Protein 5KKO (pdb70)

Radius of gyration: 25.75 Å; Cα contacts (8 Å, |Δi|>4): 276; chains: 6; bounding box: 47×93×68 Å

Foldseek 3Di:
DDDFDDDPVVVVVVCLCDDPVADNVRSVQVVVQVVCCRVPNDPSDHPVDPD/DPDDDFDDDPVRVVCCVLCPPPVDDNVRSVVLVVVSVVCRVVVVDQPHPVND/DDDDDFDDDPVLVVVCCLCDDPPADNVRSVVVVVVSVVCRVPDPDDDDPPPVD/DDFDDDPVLVVVCVLCVPVVDPNVVSVVVNVVSVVVRPQPVDPVCRVVPD/DADDFDADPVLVVVCVLCPPVVQPNVRSVVVVVVSVVVSPDDDPPDDDDPDD/DVDDDFDDDPVLVVVCVLCPPVVDDNVVSVVVVVVSVVVRVPD

Sequence (301 aa):
AKYFQIDELTLNALRITTIESLTPEQRRLELIKKAHLLLNIKTPSSDDNEPWDEFSNAKYFQIIDELTLNALRITTIESLTPEQRLELIKAHLLNIKTPSDDNEPWDESNAKYFQIDELTLNALRITTIIESLTPEQRLELIIKAHLLNIKTPSDDNEPWDEFKYFQIDELTLNALRITTIESLTPEQRLEELIKAHLLNIKTTPSDDNEPWDEFNAKYFQIDELTLNALRITTIESLTPEQRLELIKAHLLNNIKTTPSDDNEPWDEFSNAKYFQIDELTLNALRITTIESLTPEQRLELIKAHLLNIKTP

Solvent-accessible surface area: 21622 Å² total

Nearest PDB structures (foldseek):
  5kko-assembly1_B-3  TM=8.193E-01  e=2.450E-06  Vibrio cholerae
  5kko-assembly1_E-2  TM=7.601E-01  e=1.985E-06  Vibrio cholerae
  5kko-assembly1_A  TM=7.778E-01  e=3.023E-06  Vibrio cholerae
  5kko-assembly1_F-4  TM=9.222E-01  e=5.346E-05  Vibrio cholerae
  5kko-assembly1_B-3  TM=1.020E+00  e=9.713E-08  Vibrio cholerae

Structure (mmCIF, N/CA/C/O backbone):
data_5KKO
#
_entry.id   5KKO
#
_cell.length_a   56.870
_cell.length_b   68.240
_cell.length_c   69.460
_cell.angle_alpha   90.000
_cell.angle_beta   90.000
_cell.angle_gamma   90.000
#
_symmetry.space_group_name_H-M   'P 21 21 21'
#
loop_
_entity.id
_entity.type
_entity.pdbx_description
1 polymer 'Uncharacterised protein'
2 water water
#
loop_
_atom_site.group_PDB
_atom_site.id
_atom_site.type_symbol
_atom_site.label_atom_id
_atom_site.label_alt_id
_atom_site.label_comp_id
_atom_site.label_asym_id
_atom_site.label_entity_id
_atom_site.label_seq_id
_atom_site.pdbx_PDB_ins_code
_atom_site.Cartn_x
_atom_site.Cartn_y
_atom_site.Cartn_z
_atom_site.occupancy
_atom_site.B_iso_or_equiv
_atom_site.auth_seq_id
_atom_site.auth_comp_id
_atom_site.auth_asym_id
_atom_site.auth_atom_id
_atom_site.pdbx_PDB_model_num
ATOM 1 N N . ALA A 1 3 ? 53.337 -2.288 35.164 1.00 42.16 0 ALA A N 1
ATOM 2 C CA . ALA A 1 3 ? 53.964 -2.299 36.483 1.00 39.49 0 ALA A CA 1
ATOM 3 C C . ALA A 1 3 ? 54.050 -0.889 37.110 1.00 34.19 0 ALA A C 1
ATOM 4 O O . ALA A 1 3 ? 55.023 -0.142 36.876 1.00 44.93 0 ALA A O 1
ATOM 22 N N . LYS A 1 5 ? 53.161 1.804 40.555 1.00 24.88 2 LYS A N 1
ATOM 23 C CA . LYS A 1 5 ? 52.888 1.919 41.970 1.00 24.21 2 LYS A CA 1
ATOM 24 C C . LYS A 1 5 ? 51.661 2.800 42.144 1.00 23.52 2 LYS A C 1
ATOM 25 O O . LYS A 1 5 ? 51.516 3.818 41.434 1.00 23.77 2 LYS A O 1
ATOM 31 N N . TYR A 1 6 ? 50.738 2.363 42.993 1.00 23.21 3 TYR A N 1
ATOM 32 C CA . TYR A 1 6 ? 49.577 3.171 43.367 1.00 22.71 3 TYR A CA 1
ATOM 33 C C . TYR A 1 6 ? 49.575 3.445 44.854 1.00 22.27 3 TYR A C 1
ATOM 34 O O . TYR A 1 6 ? 49.989 2.615 45.665 1.00 22.85 3 TYR A O 1
ATOM 43 N N . PHE A 1 7 ? 49.030 4.601 45.197 1.00 21.75 4 PHE A N 1
ATOM 44 C CA . PHE A 1 7 ? 48.950 5.106 46.553 1.00 21.55 4 PHE A CA 1
ATOM 45 C C . PHE A 1 7 ? 47.484 5.306 46.935 1.00 21.30 4 PHE A C 1
ATOM 46 O O . PHE A 1 7 ? 46.702 5.945 46.210 1.00 22.78 4 PHE A O 1
ATOM 54 N N . GLN A 1 8 ? 47.139 4.885 48.127 1.00 21.66 5 GLN A N 1
ATOM 55 C CA . GLN A 1 8 ? 45.772 4.997 48.617 1.00 23.53 5 GLN A CA 1
ATOM 56 C C . GLN A 1 8 ? 45.553 6.335 49.297 1.00 22.60 5 GLN A C 1
ATOM 57 O O . GLN A 1 8 ? 46.419 6.827 50.029 1.00 27.01 5 GLN A O 1
ATOM 63 N N . ILE A 1 9 ? 44.400 6.936 49.057 1.00 21.13 6 ILE A N 1
ATOM 64 C CA . ILE A 1 9 ? 43.999 8.144 49.776 1.00 20.86 6 ILE A CA 1
ATOM 65 C C . ILE A 1 9 ? 42.538 7.959 50.180 1.00 21.46 6 ILE A C 1
ATOM 66 O O . ILE A 1 9 ? 41.719 7.464 49.391 1.00 22.24 6 ILE A O 1
ATOM 71 N N . ASP A 1 10 ? 42.216 8.308 51.427 1.00 21.61 7 ASP A N 1
ATOM 72 C CA . ASP A 1 10 ? 40.837 8.233 51.854 1.00 22.49 7 ASP A CA 1
ATOM 73 C C . ASP A 1 10 ? 40.015 9.344 51.230 1.00 22.46 7 ASP A C 1
ATOM 74 O O . ASP A 1 10 ? 40.527 10.409 50.882 1.00 21.87 7 ASP A O 1
ATOM 79 N N . GLU A 1 11 ? 38.706 9.093 51.128 1.00 18.44 8 GLU A N 1
ATOM 80 C CA . GLU A 1 11 ? 37.817 10.051 50.470 1.00 14.54 8 GLU A CA 1
ATOM 81 C C . GLU A 1 11 ? 37.797 11.401 51.171 1.00 19.97 8 GLU A C 1
ATOM 82 O O . GLU A 1 11 ? 37.752 12.446 50.514 1.00 18.52 8 GLU A O 1
ATOM 88 N N . LEU A 1 12 ? 37.795 11.418 52.507 1.00 15.09 9 LEU A N 1
ATOM 89 C CA . LEU A 1 12 ? 37.733 12.699 53.206 1.00 14.72 9 LEU A CA 1
ATOM 90 C C . LEU A 1 12 ? 38.961 13.557 52.906 1.00 15.37 9 LEU A C 1
ATOM 91 O O . LEU A 1 12 ? 38.843 14.756 52.636 1.00 13.70 9 LEU A O 1
ATOM 96 N N . THR A 1 13 ? 40.154 12.960 52.926 1.00 13.30 10 THR A N 1
ATOM 97 C CA . THR A 1 13 ? 41.354 13.733 52.650 1.00 11.40 10 THR A CA 1
ATOM 98 C C . THR A 1 13 ? 41.381 14.249 51.212 1.00 11.51 10 THR A C 1
ATOM 99 O O . THR A 1 13 ? 41.804 15.388 50.952 1.00 12.41 10 THR A O 1
ATOM 103 N N . LEU A 1 14 ? 40.932 13.431 50.273 1.00 12.28 11 LEU A N 1
ATOM 104 C CA . LEU A 1 14 ? 40.883 13.864 48.886 1.00 11.86 11 LEU A CA 1
ATOM 105 C C . LEU A 1 14 ? 39.920 15.037 48.741 1.00 13.90 11 LEU A C 1
ATOM 106 O O . LEU A 1 14 ? 40.278 16.047 48.103 1.00 11.77 11 LEU A O 1
ATOM 111 N N . ASN A 1 15 ? 38.701 14.918 49.300 1.00 11.95 12 ASN A N 1
ATOM 112 C CA . ASN A 1 15 ? 37.764 16.034 49.297 1.00 13.79 12 ASN A CA 1
ATOM 113 C C . ASN A 1 15 ? 38.350 17.286 49.950 1.00 15.19 12 ASN A C 1
ATOM 114 O O . ASN A 1 15 ? 38.116 18.418 49.467 1.00 13.81 12 ASN A O 1
ATOM 119 N N . ALA A 1 16 ? 39.043 17.132 51.090 1.00 10.35 13 ALA A N 1
ATOM 120 C CA . ALA A 1 16 ? 39.629 18.303 51.749 1.00 8.98 13 ALA A CA 1
ATOM 121 C C . ALA A 1 16 ? 40.693 18.953 50.878 1.00 12.45 13 ALA A C 1
ATOM 122 O O . ALA A 1 16 ? 40.734 20.187 50.757 1.00 12.09 13 ALA A O 1
ATOM 132 N N . LEU A 1 18 ? 40.786 18.960 47.612 1.00 10.22 15 LEU A N 1
ATOM 133 C CA . LEU A 1 18 ? 40.051 19.722 46.574 1.00 11.63 15 LEU A CA 1
ATOM 134 C C . LEU A 1 18 ? 39.619 21.106 47.080 1.00 12.14 15 LEU A C 1
ATOM 135 O O . LEU A 1 18 ? 39.769 22.130 46.384 1.00 13.29 15 LEU A O 1
ATOM 140 N N . ARG A 1 19 ? 39.065 21.157 48.301 1.00 10.79 16 ARG A N 1
ATOM 141 C CA . ARG A 1 19 ? 38.595 22.425 48.842 1.00 10.80 16 ARG A CA 1
ATOM 142 C C . ARG A 1 19 ? 39.748 23.322 49.229 1.00 12.99 16 ARG A C 1
ATOM 143 O O . ARG A 1 19 ? 39.644 24.560 49.084 1.00 14.19 16 ARG A O 1
ATOM 151 N N . ILE A 1 20 ? 40.849 22.730 49.728 1.00 9.97 17 ILE A N 1
ATOM 152 C CA . ILE A 1 20 ? 42.005 23.543 50.137 1.00 10.89 17 ILE A CA 1
ATOM 153 C C . ILE A 1 20 ? 42.532 24.326 48.960 1.00 14.03 17 ILE A C 1
ATOM 154 O O . ILE A 1 20 ? 43.061 25.418 49.140 1.00 13.58 17 ILE A O 1
ATOM 159 N N . THR A 1 21 ? 42.420 23.790 47.747 1.00 10.39 18 THR A N 1
ATOM 160 C CA . THR A 1 21 ? 42.992 24.496 46.605 1.00 10.47 18 THR A CA 1
ATOM 161 C C . THR A 1 21 ? 42.371 25.869 46.393 1.00 14.88 18 THR A C 1
ATOM 162 O O . THR A 1 21 ? 42.984 26.715 45.711 1.00 16.82 18 THR A O 1
ATOM 166 N N . THR A 1 22 ? 41.157 26.105 46.884 1.00 13.63 19 THR A N 1
ATOM 167 C CA . THR A 1 22 ? 40.548 27.401 46.676 1.00 13.47 19 THR A CA 1
ATOM 168 C C . THR A 1 22 ? 40.113 28.152 47.924 1.00 18.97 19 THR A C 1
ATOM 169 O O . THR A 1 22 ? 39.489 29.220 47.751 1.00 19.17 19 THR A O 1
ATOM 173 N N . ILE A 1 23 ? 40.377 27.656 49.160 1.00 13.25 20 ILE A N 1
ATOM 174 C CA . ILE A 1 23 ? 39.811 28.335 50.311 1.00 13.30 20 ILE A CA 1
ATOM 175 C C . ILE A 1 23 ? 40.371 29.746 50.437 1.00 16.12 20 ILE A C 1
ATOM 176 O O . ILE A 1 23 ? 41.586 29.987 50.395 1.00 15.44 20 ILE A O 1
ATOM 181 N N . GLU A 1 24 ? 39.476 30.685 50.703 1.00 14.45 21 GLU A N 1
ATOM 182 C CA . GLU A 1 24 ? 39.820 32.101 50.656 1.00 16.87 21 GLU A CA 1
ATOM 183 C C . GLU A 1 24 ? 40.517 32.595 51.916 1.00 14.63 21 GLU A C 1
ATOM 184 O O . GLU A 1 24 ? 41.078 33.699 51.913 1.00 17.71 21 GLU A O 1
ATOM 190 N N . SER A 1 25 ? 40.518 31.790 52.975 1.00 14.59 22 SER A N 1
ATOM 191 C CA . SER A 1 25 ? 41.110 32.177 54.226 1.00 16.31 22 SER A CA 1
ATOM 192 C C . SER A 1 25 ? 42.636 32.006 54.242 1.00 14.44 22 SER A C 1
ATOM 193 O O . SER A 1 25 ? 43.261 32.486 55.220 1.00 18.65 22 SER A O 1
ATOM 196 N N . LEU A 1 26 ? 43.216 31.364 53.212 1.00 13.69 23 LEU A N 1
ATOM 197 C CA . LEU A 1 26 ? 44.643 31.115 53.088 1.00 11.90 23 LEU A CA 1
ATOM 198 C C . LEU A 1 26 ? 45.106 31.842 51.835 1.00 14.28 23 LEU A C 1
ATOM 199 O O . LEU A 1 26 ? 44.368 31.909 50.841 1.00 14.32 23 LEU A O 1
ATOM 204 N N . THR A 1 27 ? 46.318 32.417 51.899 1.00 11.34 24 THR A N 1
ATOM 205 C CA . THR A 1 27 ? 46.890 32.969 50.674 1.00 11.98 24 THR A CA 1
ATOM 206 C C . THR A 1 27 ? 47.118 31.837 49.645 1.00 13.89 24 THR A C 1
ATOM 207 O O . THR A 1 27 ? 47.229 30.659 49.993 1.00 12.43 24 THR A O 1
ATOM 211 N N . PRO A 1 28 ? 47.249 32.179 48.358 1.00 12.55 25 PRO A N 1
ATOM 212 C CA . PRO A 1 28 ? 47.583 31.129 47.389 1.00 11.42 25 PRO A CA 1
ATOM 213 C C . PRO A 1 28 ? 48.859 30.365 47.746 1.00 10.24 25 PRO A C 1
ATOM 214 O O . PRO A 1 28 ? 48.845 29.123 47.594 1.00 11.79 25 PRO A O 1
ATOM 218 N N . GLU A 1 29 ? 49.900 31.012 48.220 1.00 13.25 26 GLU A N 1
ATOM 219 C CA . GLU A 1 29 ? 51.084 30.299 48.605 1.00 12.17 26 GLU A CA 1
ATOM 220 C C . GLU A 1 29 ? 50.820 29.361 49.781 1.00 12.06 26 GLU A C 1
ATOM 221 O O . GLU A 1 29 ? 51.316 28.312 49.828 1.00 13.15 26 GLU A O 1
ATOM 227 N N . GLN A 1 30 ? 50.045 29.815 50.732 1.00 11.62 27 GLN A N 1
ATOM 228 C CA . GLN A 1 30 ? 49.636 28.939 51.842 1.00 10.12 27 GLN A CA 1
ATOM 229 C C . GLN A 1 30 ? 48.824 27.764 51.353 1.00 11.12 27 GLN A C 1
ATOM 230 O O . GLN A 1 30 ? 48.986 26.637 51.866 1.00 10.44 27 GLN A O 1
ATOM 236 N N A ARG A 1 31 ? 47.924 27.943 50.461 0.54 10.10 28 ARG A N 1
ATOM 237 N N B ARG A 1 31 ? 47.925 27.933 50.461 0.46 10.12 28 ARG A N 1
ATOM 238 C CA A ARG A 1 31 ? 47.184 26.804 49.920 0.54 10.02 28 ARG A CA 1
ATOM 239 C CA B ARG A 1 31 ? 47.202 26.776 49.933 0.46 9.63 28 ARG A CA 1
ATOM 240 C C A ARG A 1 31 ? 48.134 25.813 49.248 0.54 9.89 28 ARG A C 1
ATOM 241 C C B ARG A 1 31 ? 48.159 25.800 49.264 0.46 9.80 28 ARG A C 1
ATOM 242 O O A ARG A 1 31 ? 48.016 24.602 49.456 0.54 11.52 28 ARG A O 1
ATOM 243 O O B ARG A 1 31 ? 48.053 24.586 49.462 0.46 11.92 28 ARG A O 1
ATOM 258 N N . LEU A 1 32 ? 49.110 26.323 48.495 1.00 10.85 29 LEU A N 1
ATOM 259 C CA . LEU A 1 32 ? 50.074 25.448 47.813 1.00 11.37 29 LEU A CA 1
ATOM 260 C C . LEU A 1 32 ? 50.969 24.766 48.827 1.00 12.47 29 LEU A C 1
ATOM 261 O O . LEU A 1 32 ? 51.224 23.562 48.709 1.00 14.34 29 LEU A O 1
ATOM 266 N N . GLU A 1 33 ? 51.316 25.436 49.930 1.00 9.90 30 GLU A N 1
ATOM 267 C CA . GLU A 1 33 ? 52.119 24.758 50.938 1.00 11.65 30 GLU A CA 1
ATOM 268 C C . GLU A 1 33 ? 51.330 23.632 51.580 1.00 13.50 30 GLU A C 1
ATOM 269 O O . GLU A 1 33 ? 51.892 22.564 51.847 1.00 12.05 30 GLU A O 1
ATOM 275 N N . LEU A 1 34 ? 50.059 23.877 51.927 1.00 10.29 31 LEU A N 1
ATOM 276 C CA . LEU A 1 34 ? 49.265 22.823 52.546 1.00 11.18 31 LEU A CA 1
ATOM 277 C C . LEU A 1 34 ? 48.998 21.666 51.579 1.00 9.67 31 LEU A C 1
ATOM 278 O O . LEU A 1 34 ? 49.033 20.483 51.992 1.00 10.96 31 LEU A O 1
ATOM 283 N N . ILE A 1 35 ? 48.792 21.982 50.297 1.00 10.05 32 ILE A N 1
ATOM 284 C CA . ILE A 1 35 ? 48.672 20.897 49.304 1.00 9.24 32 ILE A CA 1
ATOM 285 C C . ILE A 1 35 ? 49.976 20.096 49.226 1.00 11.20 32 ILE A C 1
ATOM 286 O O . ILE A 1 35 ? 49.962 18.858 49.199 1.00 11.74 32 ILE A O 1
ATOM 291 N N A LYS A 1 36 ? 51.118 20.787 49.210 0.55 10.06 33 LYS A N 1
ATOM 292 N N B LYS A 1 36 ? 51.114 20.789 49.216 0.45 9.85 33 LYS A N 1
ATOM 293 C CA A LYS A 1 36 ? 52.400 20.087 49.160 0.55 10.75 33 LYS A CA 1
ATOM 294 C CA B LYS A 1 36 ? 52.399 20.102 49.156 0.45 10.94 33 LYS A CA 1
ATOM 295 C C A LYS A 1 36 ? 52.561 19.180 50.378 0.55 11.16 33 LYS A C 1
ATOM 296 C C B LYS A 1 36 ? 52.579 19.194 50.374 0.45 11.20 33 LYS A C 1
ATOM 297 O O A LYS A 1 36 ? 53.044 18.045 50.262 0.55 14.25 33 LYS A O 1
ATOM 298 O O B LYS A 1 36 ? 53.065 18.062 50.252 0.45 14.37 33 LYS A O 1
ATOM 309 N N . ALA A 1 37 ? 52.182 19.661 51.556 1.00 10.82 34 ALA A N 1
ATOM 310 C CA . ALA A 1 37 ? 52.311 18.811 52.746 1.00 9.61 34 ALA A CA 1
ATOM 311 C C . ALA A 1 37 ? 51.462 17.549 52.616 1.00 11.73 34 ALA A C 1
ATOM 312 O O . ALA A 1 37 ? 51.879 16.460 53.039 1.00 12.87 34 ALA A O 1
ATOM 314 N N . HIS A 1 38 ? 50.257 17.679 52.052 1.00 10.05 35 HIS A N 1
ATOM 315 C CA . HIS A 1 38 ? 49.422 16.499 51.802 1.00 12.01 35 HIS A CA 1
ATOM 316 C C . HIS A 1 38 ? 50.028 15.550 50.781 1.00 10.22 35 HIS A C 1
ATOM 317 O O . HIS A 1 38 ? 49.968 14.323 50.973 1.00 13.33 35 HIS A O 1
ATOM 324 N N . LEU A 1 39 ? 50.583 16.087 49.690 1.00 10.04 36 LEU A N 1
ATOM 325 C CA . LEU A 1 39 ? 51.209 15.250 48.656 1.00 10.23 36 LEU A CA 1
ATOM 326 C C . LEU A 1 39 ? 52.391 14.519 49.257 1.00 11.55 36 LEU A C 1
ATOM 327 O O . LEU A 1 39 ? 52.604 13.329 48.964 1.00 13.68 36 LEU A O 1
ATOM 332 N N A LEU A 1 40 ? 53.183 15.188 50.094 0.41 11.32 37 LEU A N 1
ATOM 333 N N B LEU A 1 40 ? 53.167 15.232 50.107 0.59 10.80 37 LEU A N 1
ATOM 334 C CA A LEU A 1 40 ? 54.307 14.463 50.678 0.41 13.22 37 LEU A CA 1
ATOM 335 C CA B LEU A 1 40 ? 54.328 14.640 50.778 0.59 12.36 37 LEU A CA 1
ATOM 336 C C A LEU A 1 40 ? 53.824 13.311 51.554 0.41 12.32 37 LEU A C 1
ATOM 337 C C B LEU A 1 40 ? 53.919 13.446 51.654 0.59 13.39 37 LEU A C 1
ATOM 338 O O A LEU A 1 40 ? 54.389 12.210 51.517 0.41 14.86 37 LEU A O 1
ATOM 339 O O B LEU A 1 40 ? 54.643 12.452 51.731 0.59 13.89 37 LEU A O 1
ATOM 348 N N . ASN A 1 41 ? 52.767 13.537 52.338 1.00 12.06 38 ASN A N 1
ATOM 349 C CA . ASN A 1 41 ? 52.285 12.453 53.177 1.00 12.35 38 ASN A CA 1
ATOM 350 C C . ASN A 1 41 ? 51.676 11.313 52.38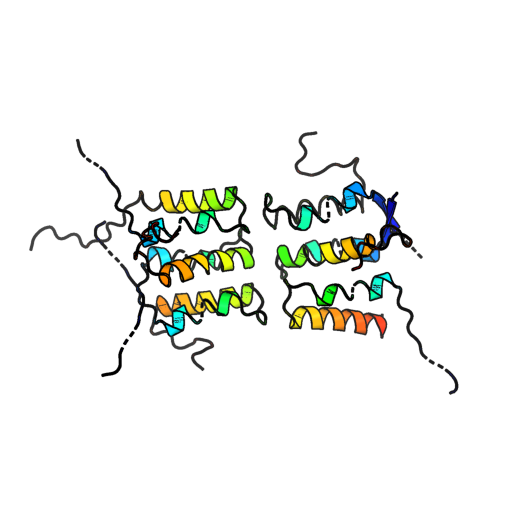4 1.00 11.62 38 ASN A C 1
ATOM 351 O O . ASN A 1 41 ? 51.609 10.204 52.908 1.00 14.89 38 ASN A O 1
ATOM 356 N N . ILE A 1 42 ? 51.234 11.543 51.131 1.00 11.69 39 ILE A N 1
ATOM 357 C CA . ILE A 1 42 ? 50.867 10.409 50.288 1.00 13.31 39 ILE A CA 1
ATOM 358 C C . ILE A 1 42 ? 52.112 9.665 49.838 1.00 12.56 39 ILE A C 1
ATOM 359 O O . ILE A 1 42 ? 52.169 8.453 49.950 1.00 15.31 39 ILE A O 1
ATOM 364 N N . LYS A 1 43 ? 53.127 10.401 49.367 1.00 16.81 40 LYS A N 1
ATOM 365 C CA . LYS A 1 43 ? 54.387 9.797 48.917 1.00 18.43 40 LYS A CA 1
ATOM 366 C C . LYS A 1 43 ? 55.116 9.085 50.067 1.00 14.19 40 LYS A C 1
ATOM 367 O O . LYS A 1 43 ? 55.627 7.965 49.918 1.00 17.17 40 LYS A O 1
ATOM 373 N N . THR A 1 44 ? 55.185 9.747 51.236 1.00 19.13 41 THR A N 1
ATOM 374 C CA . THR A 1 44 ? 56.005 9.313 52.377 1.00 18.29 41 THR A CA 1
ATOM 375 C C . THR A 1 44 ? 55.180 9.553 53.649 1.00 17.28 41 THR A C 1
ATOM 376 O O . THR A 1 44 ? 55.329 10.599 54.313 1.00 16.23 41 THR A O 1
ATOM 380 N N . PRO A 1 45 ? 54.358 8.583 54.070 1.00 18.06 42 PRO A N 1
ATOM 381 C CA . PRO A 1 45 ? 53.500 8.804 55.252 1.00 17.66 42 PRO A CA 1
ATOM 382 C C . PRO A 1 45 ? 54.327 9.097 56.498 1.00 16.96 42 PRO A C 1
ATOM 383 O O . PRO A 1 45 ? 55.409 8.556 56.675 1.00 17.59 42 PRO A O 1
ATOM 387 N N A SER A 1 46 ? 53.749 9.936 57.384 0.51 16.16 43 SER A N 1
ATOM 388 N N B SER A 1 46 ? 53.840 10.029 57.317 0.49 16.05 43 SER A N 1
ATOM 389 C CA A SER A 1 46 ? 54.421 10.431 58.586 0.51 15.87 43 SER A CA 1
ATOM 390 C CA B SER A 1 46 ? 54.481 10.330 58.595 0.49 15.98 43 SER A CA 1
ATOM 391 C C A SER A 1 46 ? 53.521 10.459 59.826 0.51 16.34 43 SER A C 1
ATOM 392 C C B SER A 1 46 ? 53.390 10.628 59.624 0.49 16.07 43 SER A C 1
ATOM 393 O O A SER A 1 46 ? 53.756 11.254 60.751 0.51 16.04 43 SER A O 1
ATOM 394 O O B SER A 1 46 ? 53.337 11.736 60.158 0.49 15.25 43 SER A O 1
ATOM 399 N N . ASP A 1 47 ? 52.491 9.647 59.888 1.00 17.57 44 ASP A N 1
ATOM 400 C CA . ASP A 1 47 ? 51.459 9.799 60.965 1.00 19.36 44 ASP A CA 1
ATOM 401 C C . ASP A 1 47 ? 50.734 11.145 60.874 1.00 18.44 44 ASP A C 1
ATOM 402 O O . ASP A 1 47 ? 50.374 11.780 61.893 1.00 17.02 44 ASP A O 1
ATOM 407 N N . ASP A 1 48 ? 50.515 11.589 59.634 1.00 16.11 45 ASP A N 1
ATOM 408 C CA . ASP A 1 48 ? 49.708 12.777 59.337 1.00 15.61 45 ASP A CA 1
ATOM 409 C C . ASP A 1 48 ? 50.348 14.042 59.892 1.00 16.80 45 ASP A C 1
ATOM 410 O O . ASP A 1 48 ? 49.660 15.006 60.265 1.00 17.14 45 ASP A O 1
ATOM 415 N N . ASN A 1 49 ? 51.663 14.079 59.952 1.00 15.04 46 ASN A N 1
ATOM 416 C CA . ASN A 1 49 ? 52.332 15.297 60.377 1.00 13.66 46 ASN A CA 1
ATOM 417 C C . ASN A 1 49 ? 52.262 16.358 59.302 1.00 15.59 46 ASN A C 1
ATOM 418 O O . ASN A 1 49 ? 52.496 16.099 58.113 1.00 15.13 46 ASN A O 1
ATOM 423 N N . GLU A 1 50 ? 51.988 17.594 59.718 1.00 14.11 47 GLU A N 1
ATOM 424 C CA . GLU A 1 50 ? 52.054 18.726 58.826 1.00 15.10 47 GLU A CA 1
ATOM 425 C C . GLU A 1 50 ? 52.923 19.805 59.444 1.00 15.98 47 GLU A C 1
ATOM 426 O O . GLU A 1 50 ? 53.015 19.912 60.676 1.00 15.83 47 GLU A O 1
ATOM 432 N N . PRO A 1 51 ? 53.534 20.663 58.613 1.00 17.58 48 PRO A N 1
ATOM 433 C CA . PRO A 1 51 ? 54.482 21.638 59.174 1.00 19.21 48 PRO A CA 1
ATOM 434 C C . PRO A 1 51 ? 53.864 22.583 60.207 1.00 19.93 48 PRO A C 1
ATOM 435 O O . PRO A 1 51 ? 54.547 22.979 61.166 1.00 20.82 48 PRO A O 1
ATOM 439 N N . TRP A 1 52 ? 52.608 22.978 60.040 1.00 20.07 49 TRP A N 1
ATOM 440 C CA . TRP A 1 52 ? 52.064 23.970 60.961 1.00 21.24 49 TRP A CA 1
ATOM 441 C C . TRP A 1 52 ? 51.631 23.368 62.296 1.00 19.69 49 TRP A C 1
ATOM 442 O O . TRP A 1 52 ? 51.301 24.130 63.234 1.00 20.78 49 TRP A O 1
ATOM 453 N N . ASP A 1 53 ? 51.704 22.051 62.456 1.00 17.80 50 ASP A N 1
ATOM 454 C CA . ASP A 1 53 ? 51.170 21.424 63.661 1.00 17.15 50 ASP A CA 1
ATOM 455 C C . ASP A 1 53 ? 52.008 21.743 64.886 1.00 18.22 50 ASP A C 1
ATOM 456 O O . ASP A 1 53 ? 53.247 21.709 64.881 1.00 18.84 50 ASP A O 1
ATOM 461 N N . GLU A 1 54 ? 51.308 21.977 65.974 1.00 18.87 51 GLU A N 1
ATOM 462 C CA . GLU A 1 54 ? 51.958 22.067 67.281 1.00 20.33 51 GLU A CA 1
ATOM 463 C C . GLU A 1 54 ? 51.725 20.791 68.104 1.00 20.22 51 GLU A C 1
ATOM 464 O O . GLU A 1 54 ? 51.492 20.878 69.334 1.00 31.11 51 GLU A O 1
ATOM 470 N N . PHE A 1 55 ? 51.841 19.616 67.494 1.00 19.02 52 PHE A N 1
ATOM 471 C CA . PHE A 1 55 ? 51.644 18.304 68.130 1.00 19.63 52 PHE A CA 1
ATOM 472 C C . PHE A 1 55 ? 52.253 17.293 67.202 1.00 19.63 52 PHE A C 1
ATOM 473 O O . PHE A 1 55 ? 52.378 16.081 67.510 1.00 25.23 52 PHE A O 1
ATOM 482 N N . SER B 1 1 ? 51.429 68.226 54.818 1.00 65.54 -2 SER B N 1
ATOM 483 C CA . SER B 1 1 ? 51.766 69.195 53.782 1.00 64.52 -2 SER B CA 1
ATOM 484 C C . SER B 1 1 ? 50.556 69.649 52.976 1.00 55.89 -2 SER B C 1
ATOM 485 O O . SER B 1 1 ? 49.647 68.854 52.684 1.00 55.26 -2 SER B O 1
ATOM 488 N N . ASN B 1 2 ? 50.571 70.928 52.592 1.00 42.91 -1 ASN B N 1
ATOM 489 C CA . ASN B 1 2 ? 49.565 71.477 51.690 1.00 37.21 -1 ASN B CA 1
ATOM 490 C C . ASN B 1 2 ? 49.848 71.159 50.216 1.00 37.95 -1 ASN B C 1
ATOM 491 O O . ASN B 1 2 ? 49.143 71.680 49.350 1.00 38.42 -1 ASN B O 1
ATOM 496 N N . ALA B 1 3 ? 50.823 70.295 49.900 1.00 26.76 0 ALA B N 1
ATOM 497 C CA . ALA B 1 3 ? 51.319 70.200 48.531 1.00 32.08 0 ALA B CA 1
ATOM 498 C C . ALA B 1 3 ? 51.398 68.755 48.089 1.00 32.91 0 ALA B C 1
ATOM 499 O O . ALA B 1 3 ? 51.775 67.880 48.887 1.00 31.18 0 ALA B O 1
ATOM 509 N N . LYS B 1 5 ? 52.281 66.280 44.240 1.00 21.51 2 LYS B N 1
ATOM 510 C CA . LYS B 1 5 ? 52.476 66.196 42.794 1.00 22.64 2 LYS B CA 1
ATOM 511 C C . LYS B 1 5 ? 51.389 65.349 42.145 1.00 23.00 2 LYS B C 1
ATOM 512 O O . LYS B 1 5 ? 50.945 64.343 42.700 1.00 21.27 2 LYS B O 1
ATOM 518 N N . TYR B 1 6 ? 50.936 65.779 40.981 1.00 19.95 3 TYR B N 1
ATOM 519 C CA . TYR B 1 6 ? 49.921 65.044 40.224 1.00 18.94 3 TYR B CA 1
ATOM 520 C C . TYR B 1 6 ? 50.378 64.765 38.821 1.00 19.05 3 TYR B C 1
ATOM 521 O O . TYR B 1 6 ? 51.078 65.567 38.202 1.00 20.26 3 TYR B O 1
ATOM 530 N N . PHE B 1 7 ? 49.904 63.637 38.288 1.00 18.01 4 PHE B N 1
ATOM 531 C CA . PHE B 1 7 ? 50.204 63.261 36.923 1.00 18.18 4 PHE B CA 1
ATOM 532 C C . PHE B 1 7 ? 48.885 63.152 36.200 1.00 21.47 4 PHE B C 1
ATOM 533 O O . PHE B 1 7 ? 47.851 62.940 36.833 1.00 23.74 4 PHE B O 1
ATOM 541 N N . GLN B 1 8 ? 48.922 63.335 34.887 1.00 21.17 5 GLN B N 1
ATOM 542 C CA . GLN B 1 8 ? 47.719 63.292 34.071 1.00 25.28 5 GLN B CA 1
ATOM 543 C C . GLN B 1 8 ? 47.671 61.951 33.354 1.00 25.26 5 GLN B C 1
ATOM 544 O O . GLN B 1 8 ? 48.701 61.424 32.945 1.00 26.49 5 GLN B O 1
ATOM 550 N N A ILE B 1 9 ? 46.478 61.362 33.272 0.69 20.66 6 ILE B N 1
ATOM 551 N N B ILE B 1 9 ? 46.468 61.418 33.181 0.31 21.36 6 ILE B N 1
ATOM 552 C CA A ILE B 1 9 ? 46.219 60.150 32.474 0.69 16.07 6 ILE B CA 1
ATOM 553 C CA B ILE B 1 9 ? 46.282 60.169 32.443 0.31 17.84 6 ILE B CA 1
ATOM 554 C C A ILE B 1 9 ? 45.068 60.493 31.533 0.69 20.24 6 ILE B C 1
ATOM 555 C C B ILE B 1 9 ? 45.061 60.349 31.550 0.31 19.49 6 ILE B C 1
ATOM 556 O O A ILE B 1 9 ? 44.009 60.943 31.992 0.69 20.76 6 ILE B O 1
ATOM 557 O O B ILE B 1 9 ? 43.948 60.560 32.054 0.31 19.95 6 ILE B O 1
ATOM 566 N N . ASP B 1 10 ? 45.269 60.303 30.234 1.00 18.70 7 ASP B N 1
ATOM 567 C CA . ASP B 1 10 ? 44.171 60.497 29.284 1.00 20.06 7 ASP B CA 1
ATOM 568 C C . ASP B 1 10 ? 43.145 59.353 29.422 1.00 17.07 7 ASP B C 1
ATOM 569 O O . ASP B 1 10 ? 43.444 58.257 29.889 1.00 16.60 7 ASP B O 1
ATOM 574 N N . GLU B 1 11 ? 41.907 59.620 28.985 1.00 18.02 8 GLU B N 1
ATOM 575 C CA . GLU B 1 11 ? 40.863 58.604 29.137 1.00 18.70 8 GLU B CA 1
ATOM 576 C C . GLU B 1 11 ? 41.200 57.328 28.369 1.00 16.16 8 GLU B C 1
ATOM 577 O O . GLU B 1 11 ? 40.905 56.220 28.837 1.00 15.11 8 GLU B O 1
ATOM 583 N N . LEU B 1 12 ? 41.792 57.452 27.165 1.00 17.09 9 LEU B N 1
ATOM 584 C CA . LEU B 1 12 ? 42.117 56.248 26.396 1.00 16.85 9 LEU B CA 1
ATOM 585 C C . LEU B 1 12 ? 43.148 55.398 27.118 1.00 14.87 9 LEU B C 1
ATOM 586 O O . LEU B 1 12 ? 43.014 54.168 27.164 1.00 14.72 9 LEU B O 1
ATOM 591 N N . THR B 1 13 ? 44.116 56.036 27.820 1.00 14.94 10 THR B N 1
ATOM 592 C CA . THR B 1 13 ? 45.110 55.244 28.541 1.00 13.92 10 THR B CA 1
ATOM 593 C C . THR B 1 13 ? 44.534 54.580 29.789 1.00 12.60 10 THR B C 1
ATOM 594 O O . THR B 1 13 ? 44.842 53.416 30.095 1.00 11.80 10 THR B O 1
ATOM 598 N N . LEU B 1 14 ? 43.673 55.307 30.537 1.00 12.69 11 LEU B N 1
ATOM 599 C CA . LEU B 1 14 ? 43.024 54.723 31.687 1.00 11.94 11 LEU B CA 1
ATOM 600 C C . LEU B 1 14 ? 42.192 53.523 31.276 1.00 11.45 11 LEU B C 1
ATOM 601 O O . LEU B 1 14 ? 42.312 52.452 31.886 1.00 10.80 11 LEU B O 1
ATOM 606 N N . ASN B 1 15 ? 41.429 53.670 30.186 1.00 12.24 12 ASN B N 1
ATOM 607 C CA . ASN B 1 15 ? 40.597 52.552 29.736 1.00 11.69 12 ASN B CA 1
ATOM 608 C C . ASN B 1 15 ? 41.441 51.408 29.225 1.00 10.97 12 ASN B C 1
ATOM 609 O O . ASN B 1 15 ? 41.101 50.238 29.475 1.00 10.41 12 ASN B O 1
ATOM 614 N N . ALA B 1 16 ? 42.535 51.712 28.538 1.00 11.28 13 ALA B N 1
ATOM 615 C CA . ALA B 1 16 ? 43.439 50.646 28.062 1.00 10.99 13 ALA B CA 1
ATOM 616 C C . ALA B 1 16 ? 44.003 49.863 29.215 1.00 10.34 13 ALA B C 1
ATOM 617 O O . ALA B 1 16 ? 44.074 48.620 29.141 1.00 10.02 13 ALA B O 1
ATOM 635 N N . LEU B 1 18 ? 42.685 49.456 32.214 1.00 10.52 15 LEU B N 1
ATOM 636 C CA . LEU B 1 18 ? 41.604 48.634 32.765 1.00 9.92 15 LEU B CA 1
ATOM 637 C C . LEU B 1 18 ? 41.393 47.382 31.919 1.00 9.73 15 LEU B C 1
ATOM 638 O O . LEU B 1 18 ? 41.192 46.284 32.461 1.00 9.90 15 LEU B O 1
ATOM 643 N N . ARG B 1 19 ? 41.420 47.543 30.578 1.00 9.49 16 ARG B N 1
ATOM 644 C CA . ARG B 1 19 ? 41.232 46.368 29.713 1.00 9.33 16 ARG B CA 1
ATOM 645 C C . ARG B 1 19 ? 42.382 45.392 29.856 1.00 9.29 16 ARG B C 1
ATOM 646 O O . ARG B 1 19 ? 42.130 44.161 29.869 1.00 9.34 16 ARG B O 1
ATOM 654 N N . ILE B 1 20 ? 43.622 45.892 29.950 1.00 9.50 17 ILE B N 1
ATOM 655 C CA . ILE B 1 20 ? 44.809 45.023 30.041 1.00 9.97 17 ILE B CA 1
ATOM 656 C C . ILE B 1 20 ? 44.654 44.066 31.222 1.00 10.25 17 ILE B C 1
ATOM 657 O O . ILE B 1 20 ? 45.079 42.918 31.145 1.00 10.77 17 ILE B O 1
ATOM 662 N N . THR B 1 21 ? 44.031 44.523 32.314 1.00 10.24 18 THR B N 1
ATOM 663 C CA . THR B 1 21 ? 44.012 43.673 33.510 1.00 11.04 18 THR B CA 1
ATOM 664 C C . THR B 1 21 ? 43.326 42.333 33.250 1.00 11.30 18 THR B C 1
ATOM 665 O O . THR B 1 21 ? 43.616 41.361 33.993 1.00 12.37 18 THR B O 1
ATOM 669 N N . THR B 1 22 ? 42.394 42.276 32.294 1.00 10.63 19 THR B N 1
ATOM 670 C CA . THR B 1 22 ? 41.685 41.015 32.018 1.00 11.41 19 THR B CA 1
ATOM 671 C C . THR B 1 22 ? 41.869 40.475 30.601 1.00 13.28 19 THR B C 1
ATOM 672 O O . THR B 1 22 ? 41.032 39.659 30.141 1.00 17.98 19 THR B O 1
ATOM 676 N N . ILE B 1 23 ? 42.928 40.863 29.885 1.00 10.75 20 ILE B N 1
ATOM 677 C CA . ILE B 1 23 ? 43.169 40.328 28.546 1.00 11.27 20 ILE B CA 1
ATOM 678 C C . ILE B 1 23 ? 43.623 38.862 28.669 1.00 12.52 20 ILE B C 1
ATOM 679 O O . ILE B 1 23 ? 44.695 38.576 29.214 1.00 14.93 20 ILE B O 1
ATOM 684 N N . GLU B 1 24 ? 42.796 37.951 28.174 1.00 15.15 21 GLU B N 1
ATOM 685 C CA . GLU B 1 24 ? 43.075 36.566 28.554 1.00 20.69 21 GLU B CA 1
ATOM 686 C C . GLU B 1 24 ? 44.196 35.944 27.732 1.00 13.29 21 GLU B C 1
ATOM 687 O O . GLU B 1 24 ? 44.687 34.840 28.098 1.00 15.34 21 GLU B O 1
ATOM 693 N N . SER B 1 25 ? 44.598 36.570 26.631 1.00 13.13 22 SER B N 1
ATOM 694 C CA . SER B 1 25 ? 45.680 36.019 25.829 1.00 11.80 22 SER B CA 1
ATOM 695 C C . SER B 1 25 ? 47.050 36.322 26.413 1.00 16.35 22 SER B C 1
ATOM 696 O O . SER B 1 25 ? 48.057 35.857 25.875 1.00 17.09 22 SER B O 1
ATOM 699 N N . LEU B 1 26 ? 47.123 37.111 27.483 1.00 11.77 23 LEU B N 1
ATOM 700 C CA . LEU B 1 26 ? 48.387 37.392 28.137 1.00 13.13 23 LEU B CA 1
ATOM 701 C C . LEU B 1 26 ? 48.421 36.708 29.501 1.00 10.93 23 LEU B C 1
ATOM 702 O O . LEU B 1 26 ? 47.399 36.640 30.192 1.00 11.10 23 LEU B O 1
ATOM 707 N N . THR B 1 27 ? 49.604 36.247 29.878 1.00 9.88 24 THR B N 1
ATOM 708 C CA . THR B 1 27 ? 49.718 35.736 31.269 1.00 10.29 24 THR B CA 1
ATOM 709 C C . THR B 1 27 ? 49.529 36.903 32.233 1.00 10.61 24 THR B 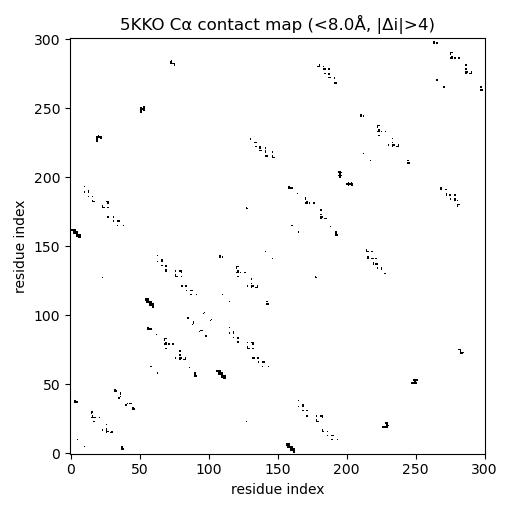C 1
ATOM 710 O O . THR B 1 27 ? 49.703 38.088 31.859 1.00 8.50 24 THR B O 1
ATOM 714 N N . PRO B 1 28 ? 49.209 36.633 33.504 1.00 10.33 25 PRO B N 1
ATOM 715 C CA . PRO B 1 28 ? 49.109 37.769 34.443 1.00 10.43 25 PRO B CA 1
ATOM 716 C C . PRO B 1 28 ? 50.398 38.523 34.604 1.00 9.63 25 PRO B C 1
ATOM 717 O O . PRO B 1 28 ? 50.355 39.743 34.707 1.00 9.86 25 PRO B O 1
ATOM 721 N N . GLU B 1 29 ? 51.533 37.868 34.549 1.00 10.85 26 GLU B N 1
ATOM 722 C CA . GLU B 1 29 ? 52.753 38.653 34.641 1.00 14.37 26 GLU B CA 1
ATOM 723 C C . GLU B 1 29 ? 52.983 39.475 33.384 1.00 12.89 26 GLU B C 1
ATOM 724 O O . GLU B 1 29 ? 53.461 40.612 33.518 1.00 12.32 26 GLU B O 1
ATOM 730 N N . GLN B 1 30 ? 52.551 39.004 32.196 1.00 10.02 27 GLN B N 1
ATOM 731 C CA . GLN B 1 30 ? 52.670 39.855 31.002 1.00 8.11 27 GLN B CA 1
ATOM 732 C C . GLN B 1 30 ? 51.748 41.075 31.121 1.00 10.47 27 GLN B C 1
ATOM 733 O O . GLN B 1 30 ? 52.121 42.204 30.730 1.00 10.01 27 GLN B O 1
ATOM 739 N N . ARG B 1 31 ? 50.552 40.868 31.690 1.00 7.96 28 ARG B N 1
ATOM 740 C CA . ARG B 1 31 ? 49.668 42.018 31.922 1.00 9.63 28 ARG B CA 1
ATOM 741 C C . ARG B 1 31 ? 50.294 43.044 32.871 1.00 7.26 28 ARG B C 1
ATOM 742 O O . ARG B 1 31 ? 50.244 44.242 32.595 1.00 8.42 28 ARG B O 1
ATOM 750 N N . LEU B 1 32 ? 50.919 42.578 33.952 1.00 9.08 29 LEU B N 1
ATOM 751 C CA . LEU B 1 32 ? 51.571 43.481 34.890 1.00 7.90 29 LEU B CA 1
ATOM 752 C C . LEU B 1 32 ? 52.711 44.219 34.216 1.00 11.41 29 LEU B C 1
ATOM 753 O O . LEU B 1 32 ? 52.941 45.399 34.538 1.00 10.66 29 LEU B O 1
ATOM 758 N N . GLU B 1 33 ? 53.483 43.547 33.370 1.00 10.16 30 GLU B N 1
ATOM 759 C CA . GLU B 1 33 ? 54.576 44.232 32.670 1.00 10.03 30 GLU B CA 1
ATOM 760 C C . GLU B 1 33 ? 54.062 45.342 31.764 1.00 9.76 30 GLU B C 1
ATOM 761 O O . GLU B 1 33 ? 54.674 46.423 31.717 1.00 10.54 30 GLU B O 1
ATOM 767 N N . LEU B 1 34 ? 52.912 45.138 31.072 1.00 7.35 31 LEU B N 1
ATOM 768 C CA . LEU B 1 34 ? 52.363 46.199 30.230 1.00 8.01 31 LEU B CA 1
ATOM 769 C C . LEU B 1 34 ? 51.796 47.315 31.096 1.00 9.25 31 LEU B C 1
ATOM 770 O O . LEU B 1 34 ? 51.973 48.503 30.766 1.00 8.67 31 LEU B O 1
ATOM 775 N N . ILE B 1 35 ? 51.158 46.970 32.235 1.00 8.02 32 ILE B N 1
ATOM 776 C CA . ILE B 1 35 ? 50.675 48.012 33.154 1.00 8.42 32 ILE B CA 1
ATOM 777 C C . ILE B 1 35 ? 51.846 48.841 33.662 1.00 8.43 32 ILE B C 1
ATOM 778 O O . ILE B 1 35 ? 51.756 50.082 33.696 1.00 9.36 32 ILE B O 1
ATOM 783 N N . LYS B 1 36 ? 52.919 48.178 34.115 1.00 7.91 33 LYS B N 1
ATOM 784 C CA . LYS B 1 36 ? 54.074 48.950 34.621 1.00 8.60 33 LYS B CA 1
ATOM 785 C C . LYS B 1 36 ? 54.627 49.854 33.538 1.00 10.04 33 LYS B C 1
ATOM 786 O O . LYS B 1 36 ? 54.983 51.008 33.813 1.00 10.55 33 LYS B O 1
ATOM 792 N N . ALA B 1 37 ? 54.672 49.370 32.298 1.00 8.96 34 ALA B N 1
ATOM 793 C CA . ALA B 1 37 ? 55.153 50.212 31.215 1.00 10.75 34 ALA B CA 1
ATOM 794 C C . ALA B 1 37 ? 54.309 51.477 31.054 1.00 10.37 34 ALA B C 1
ATOM 795 O O . ALA B 1 37 ? 54.863 52.583 30.889 1.00 10.38 34 ALA B O 1
ATOM 797 N N . HIS B 1 38 ? 52.974 51.345 31.169 1.00 10.65 35 HIS B N 1
ATOM 798 C CA . HIS B 1 38 ? 52.120 52.498 31.061 1.00 8.62 35 HIS B CA 1
ATOM 799 C C . HIS B 1 38 ? 52.327 53.445 32.230 1.00 10.60 35 HIS B C 1
ATOM 800 O O . HIS B 1 38 ? 52.284 54.660 32.047 1.00 11.71 35 HIS B O 1
ATOM 807 N N . LEU B 1 39 ? 52.437 52.901 33.437 1.00 9.89 36 LEU B N 1
ATOM 808 C CA . LEU B 1 39 ? 52.593 53.751 34.607 1.00 9.82 36 LEU B CA 1
ATOM 809 C C . LEU B 1 39 ? 53.901 54.502 34.514 1.00 11.67 36 LEU B C 1
ATOM 810 O O . LEU B 1 39 ? 53.959 55.691 34.889 1.00 11.11 36 LEU B O 1
ATOM 815 N N . LEU B 1 40 ? 54.979 53.825 34.045 1.00 11.10 37 LEU B N 1
ATOM 816 C CA . LEU B 1 40 ? 56.240 54.551 33.878 1.00 11.32 37 LEU B CA 1
ATOM 817 C C . LEU B 1 40 ? 56.117 55.656 32.839 1.00 11.61 37 LEU B C 1
ATOM 818 O O . LEU B 1 40 ? 56.759 56.688 32.984 1.00 14.11 37 LEU B O 1
ATOM 823 N N . ASN B 1 41 ? 55.352 55.433 31.758 1.00 11.89 38 ASN B N 1
ATOM 824 C CA . ASN B 1 41 ? 55.200 56.451 30.748 1.00 12.99 38 ASN B CA 1
ATOM 825 C C . ASN B 1 41 ? 54.425 57.634 31.309 1.00 14.51 38 ASN B C 1
ATOM 826 O O . ASN B 1 41 ? 54.668 58.773 30.894 1.00 18.69 38 ASN B O 1
ATOM 831 N N . ILE B 1 42 ? 53.464 57.362 32.214 1.00 14.54 39 ILE B N 1
ATOM 832 C CA . ILE B 1 42 ? 52.772 58.456 32.897 1.00 13.78 39 ILE B CA 1
ATOM 833 C C . ILE B 1 42 ? 53.756 59.249 33.725 1.00 14.86 39 ILE B C 1
ATOM 834 O O . ILE B 1 42 ? 53.717 60.499 33.741 1.00 16.84 39 ILE B O 1
ATOM 839 N N . LYS B 1 43 ? 54.673 58.543 34.414 1.00 15.27 40 LYS B N 1
ATOM 840 C CA . LYS B 1 43 ? 55.599 59.187 35.324 1.00 14.54 40 LYS B CA 1
ATOM 841 C C . LYS B 1 43 ? 56.649 59.997 34.556 1.00 17.21 40 LYS B C 1
ATOM 842 O O . LYS B 1 43 ? 56.995 61.092 35.000 1.00 21.57 40 LYS B O 1
ATOM 848 N N . THR B 1 44 ? 57.096 59.506 33.385 1.00 45.21 41 THR B N 1
ATOM 849 C CA . THR B 1 44 ? 58.032 60.202 32.490 1.00 49.57 41 THR B CA 1
ATOM 850 C C . THR B 1 44 ? 57.426 60.229 31.094 1.00 49.12 41 THR B C 1
ATOM 851 O O . THR B 1 44 ? 57.659 59.314 30.285 1.00 46.90 41 THR B O 1
ATOM 855 N N . PRO B 1 45 ? 56.602 61.238 30.791 1.00 64.75 42 PRO B N 1
ATOM 856 C CA . PRO B 1 45 ? 55.778 61.180 29.567 1.00 68.44 42 PRO B CA 1
ATOM 857 C C . PRO B 1 45 ? 56.558 61.232 28.257 1.00 69.47 42 PRO B C 1
ATOM 858 O O . PRO B 1 45 ? 55.998 60.859 27.216 1.00 71.68 42 PRO B O 1
ATOM 862 N N . SER B 1 46 ? 57.819 61.666 28.260 1.00 63.17 43 SER B N 1
ATOM 863 C CA . SER B 1 46 ? 58.548 61.765 27.000 1.00 60.19 43 SER B CA 1
ATOM 864 C C . SER B 1 46 ? 59.148 60.436 26.561 1.00 61.12 43 SER B C 1
ATOM 865 O O . SER B 1 46 ? 59.790 60.382 25.510 1.00 57.35 43 SER B O 1
ATOM 868 N N . ASP B 1 47 ? 58.942 59.367 27.326 1.00 66.24 44 ASP B N 1
ATOM 869 C CA . ASP B 1 47 ? 59.391 58.037 26.921 1.00 71.83 44 ASP B CA 1
ATOM 870 C C . ASP B 1 47 ? 58.630 57.578 25.674 1.00 68.47 44 ASP B C 1
ATOM 871 O O . ASP B 1 47 ? 57.404 57.405 25.715 1.00 68.90 44 ASP B O 1
ATOM 876 N N . ASP B 1 48 ? 59.352 57.365 24.565 1.00 51.67 45 ASP B N 1
ATOM 877 C CA . ASP B 1 48 ? 58.718 56.939 23.319 1.00 47.37 45 ASP B CA 1
ATOM 878 C C . ASP B 1 48 ? 59.217 55.571 22.834 1.00 45.33 45 ASP B C 1
ATOM 879 O O . ASP B 1 48 ? 59.248 55.304 21.629 1.00 46.19 45 ASP B O 1
ATOM 884 N N . ASN B 1 49 ? 59.572 54.674 23.761 1.00 42.84 46 ASN B N 1
ATOM 885 C CA . ASN B 1 49 ? 60.071 53.345 23.421 1.00 41.25 46 ASN B CA 1
ATOM 886 C C . ASN B 1 49 ? 59.109 52.243 23.833 1.00 36.88 46 ASN B C 1
ATOM 887 O O . ASN B 1 49 ? 59.533 51.114 24.108 1.00 35.26 46 ASN B O 1
ATOM 892 N N . GLU B 1 50 ? 57.830 52.551 23.874 1.00 35.29 47 GLU B N 1
ATOM 893 C CA . GLU B 1 50 ? 56.862 51.605 24.429 1.00 31.37 47 GLU B CA 1
ATOM 894 C C . GLU B 1 50 ? 56.383 50.618 23.381 1.00 30.34 47 GLU B C 1
ATOM 895 O O . GLU B 1 50 ? 56.447 50.898 22.186 1.00 32.51 47 GLU B O 1
ATOM 901 N N . PRO B 1 51 ? 55.868 49.457 23.812 1.00 27.28 48 PRO B N 1
ATOM 902 C CA . PRO B 1 51 ? 55.380 48.463 22.829 1.00 26.71 48 PRO B CA 1
ATOM 903 C C . PRO B 1 51 ? 54.284 49.012 21.936 1.00 27.45 48 PRO B C 1
ATOM 904 O O . PRO B 1 51 ? 54.189 48.649 20.760 1.00 28.77 48 PRO B O 1
ATOM 908 N N . TRP B 1 52 ? 53.493 49.935 22.427 1.00 27.14 49 TRP B N 1
ATOM 909 C CA . TRP B 1 52 ? 52.456 50.536 21.599 1.00 28.30 49 TRP B CA 1
ATOM 910 C C . TRP B 1 52 ? 52.931 51.755 20.820 1.00 31.91 49 TRP B C 1
ATOM 911 O O . TRP B 1 52 ? 52.118 52.348 20.103 1.00 33.37 49 TRP B O 1
ATOM 922 N N . ASP B 1 53 ? 54.211 52.136 20.954 1.00 33.65 50 ASP B N 1
ATOM 923 C CA . ASP B 1 53 ? 54.805 53.300 20.291 1.00 39.25 50 ASP B CA 1
ATOM 924 C C . ASP B 1 53 ? 55.505 52.924 18.999 1.00 49.37 50 ASP B C 1
ATOM 925 O O . ASP B 1 53 ? 56.325 53.690 18.484 1.00 49.14 50 ASP B O 1
ATOM 930 N N . GLU B 1 54 ? 55.201 51.760 18.468 1.00 35.28 51 GLU B N 1
ATOM 931 C CA . GLU B 1 54 ? 55.905 51.243 17.315 1.00 46.63 51 GLU B CA 1
ATOM 932 C C . GLU B 1 54 ? 54.980 51.097 16.094 1.00 51.55 51 GLU B C 1
ATOM 933 O O . GLU B 1 54 ? 54.218 50.131 15.962 1.00 56.12 51 GLU B O 1
ATOM 939 N N . SER C 1 1 ? 35.384 73.639 19.467 1.00 65.81 -2 SER C N 1
ATOM 940 C CA . SER C 1 1 ? 36.611 72.910 19.173 1.00 65.13 -2 SER C CA 1
ATOM 941 C C . SER C 1 1 ? 36.508 71.478 19.669 1.00 62.12 -2 SER C C 1
ATOM 942 O O . SER C 1 1 ? 35.467 71.073 20.203 1.00 61.86 -2 SER C O 1
ATOM 945 N N . ASN C 1 2 ? 37.591 70.722 19.495 1.00 97.97 -1 ASN C N 1
ATOM 946 C CA . ASN C 1 2 ? 37.703 69.363 20.012 1.00 88.01 -1 ASN C CA 1
ATOM 947 C C . ASN C 1 2 ? 38.191 69.403 21.464 1.00 79.92 -1 ASN C C 1
ATOM 948 O O . ASN C 1 2 ? 38.868 70.343 21.890 1.00 78.29 -1 ASN C O 1
ATOM 953 N N . ALA C 1 3 ? 37.822 68.380 22.232 1.00 73.21 0 ALA C N 1
ATOM 954 C CA . ALA C 1 3 ? 37.948 68.448 23.686 1.00 67.61 0 ALA C CA 1
ATOM 955 C C . ALA C 1 3 ? 38.187 67.059 24.269 1.00 66.58 0 ALA C C 1
ATOM 956 O O . ALA C 1 3 ? 37.395 66.144 24.030 1.00 72.61 0 ALA C O 1
ATOM 966 N N . LYS C 1 5 ? 39.094 64.391 27.607 1.00 38.59 2 LYS C N 1
ATOM 967 C CA . LYS C 1 5 ? 39.029 64.166 29.047 1.00 33.22 2 LYS C CA 1
ATOM 968 C C . LYS C 1 5 ? 40.336 63.595 29.557 1.00 31.71 2 LYS C C 1
ATOM 969 O O . LYS C 1 5 ? 40.933 62.711 28.932 1.00 27.90 2 LYS C O 1
ATOM 975 N N . TYR C 1 6 ? 40.782 64.094 30.694 1.00 23.93 3 TYR C N 1
ATOM 976 C CA . TYR C 1 6 ? 41.898 63.486 31.378 1.00 29.75 3 TYR C CA 1
ATOM 977 C C . TYR C 1 6 ? 41.581 63.366 32.860 1.00 24.18 3 TYR C C 1
ATOM 978 O O . TYR C 1 6 ? 40.677 64.034 33.392 1.00 25.22 3 TYR C O 1
ATOM 987 N N . PHE C 1 7 ? 42.358 62.512 33.503 1.00 20.85 4 PHE C N 1
ATOM 988 C CA . PHE C 1 7 ? 42.219 62.212 34.912 1.00 19.65 4 PHE C CA 1
ATOM 989 C C . PHE C 1 7 ? 43.528 62.598 35.576 1.00 19.77 4 PHE C C 1
ATOM 990 O O . PHE C 1 7 ? 44.590 62.527 34.932 1.00 24.05 4 PHE C O 1
ATOM 998 N N . GLN C 1 8 ? 43.470 63.029 36.803 1.00 19.61 5 GLN C N 1
ATOM 999 C CA . GLN C 1 8 ? 44.675 63.362 37.524 1.00 20.05 5 GLN C CA 1
ATOM 1000 C C . GLN C 1 8 ? 44.948 62.269 38.557 1.00 22.80 5 GLN C C 1
ATOM 1001 O O . GLN C 1 8 ? 44.077 61.810 39.165 1.00 34.46 5 GLN C O 1
ATOM 1007 N N . ILE C 1 9 ? 46.190 61.855 38.697 1.00 18.34 6 ILE C N 1
ATOM 1008 C CA . ILE C 1 9 ? 46.567 60.864 39.713 1.00 23.91 6 ILE C CA 1
ATOM 1009 C C . ILE C 1 9 ? 47.684 61.436 40.586 1.00 17.84 6 ILE C C 1
ATOM 1010 O O . ILE C 1 9 ? 48.694 61.928 40.068 1.00 19.31 6 ILE C O 1
ATOM 1015 N N . ASP C 1 10 ? 47.489 61.392 41.902 1.00 17.34 7 ASP C N 1
ATOM 1016 C CA . ASP C 1 10 ? 48.531 61.885 42.783 1.00 18.37 7 ASP C CA 1
ATOM 1017 C C . ASP C 1 10 ? 49.748 60.968 42.729 1.00 18.22 7 ASP C C 1
ATOM 1018 O O . ASP C 1 10 ? 49.664 59.772 42.431 1.00 16.44 7 ASP C O 1
ATOM 1023 N N . GLU C 1 11 ? 50.893 61.544 43.069 1.00 18.43 8 GLU C N 1
ATOM 1024 C CA . GLU C 1 11 ? 52.153 60.807 43.012 1.00 16.78 8 GLU C CA 1
ATOM 1025 C C . GLU C 1 11 ? 52.152 59.625 43.967 1.00 15.59 8 GLU C C 1
ATOM 1026 O O . GLU C 1 11 ? 52.652 58.543 43.615 1.00 15.32 8 GLU C O 1
ATOM 1032 N N . LEU C 1 12 ? 51.548 59.768 45.149 1.00 16.69 9 LEU C N 1
ATOM 1033 C CA . LEU C 1 12 ? 51.539 58.619 46.054 1.00 16.44 9 LEU C CA 1
ATOM 1034 C C . LEU C 1 12 ? 50.803 57.427 45.446 1.00 16.06 9 LEU C C 1
ATOM 1035 O O . LEU C 1 12 ? 51.249 56.267 45.573 1.00 15.56 9 LEU C O 1
ATOM 1040 N N . THR C 1 13 ? 49.656 57.675 44.822 1.00 14.73 10 THR C N 1
ATOM 1041 C CA . THR C 1 13 ? 48.900 56.596 44.211 1.00 13.66 10 THR C CA 1
ATOM 1042 C C . THR C 1 13 ? 49.634 56.012 43.007 1.00 13.50 10 THR C C 1
ATOM 1043 O O . THR C 1 13 ? 49.657 54.792 42.824 1.00 13.45 10 THR C O 1
ATOM 1047 N N . LEU C 1 14 ? 50.236 56.875 42.171 1.00 13.14 11 LEU C N 1
ATOM 1048 C CA . LEU C 1 14 ? 50.988 56.334 41.045 1.00 12.49 11 LEU C CA 1
ATOM 1049 C C . LEU C 1 14 ? 52.134 55.440 41.517 1.00 10.80 11 LEU C C 1
ATOM 1050 O O . LEU C 1 14 ? 52.341 54.336 40.976 1.00 10.99 11 LEU C O 1
ATOM 1055 N N . ASN C 1 15 ? 52.887 55.914 42.518 1.00 12.05 12 ASN C N 1
ATOM 1056 C CA . ASN C 1 15 ? 54.004 55.116 43.022 1.00 11.28 12 ASN C CA 1
ATOM 1057 C C . ASN C 1 15 ? 53.512 53.852 43.693 1.00 11.25 12 ASN C C 1
ATOM 1058 O O . ASN C 1 15 ? 54.164 52.801 43.589 1.00 11.65 12 ASN C O 1
ATOM 1063 N N . ALA C 1 16 ? 52.375 53.923 44.375 1.00 10.62 13 ALA C N 1
ATOM 1064 C CA . ALA C 1 16 ? 51.843 52.699 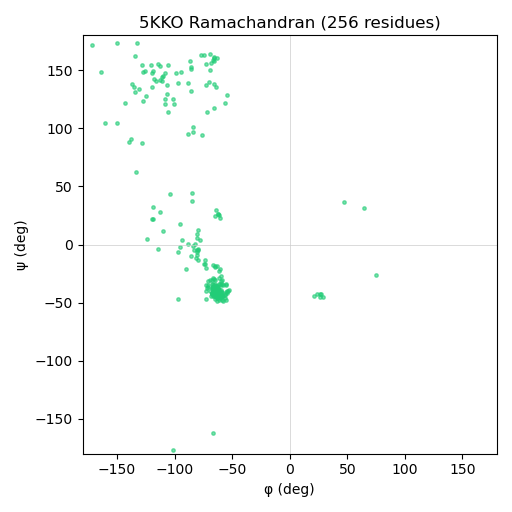44.969 1.00 13.04 13 ALA C CA 1
ATOM 1065 C C . ALA C 1 16 ? 51.506 51.668 43.899 1.00 13.55 13 ALA C C 1
ATOM 1066 O O . ALA C 1 16 ? 51.771 50.462 44.066 1.00 12.84 13 ALA C O 1
ATOM 1084 N N . LEU C 1 18 ? 52.889 51.440 40.921 1.00 10.43 15 LEU C N 1
ATOM 1085 C CA . LEU C 1 18 ? 54.170 50.932 40.426 1.00 10.19 15 LEU C CA 1
ATOM 1086 C C . LEU C 1 18 ? 54.726 49.864 41.352 1.00 10.86 15 LEU C C 1
ATOM 1087 O O . LEU C 1 18 ? 55.254 48.822 40.886 1.00 12.45 15 LEU C O 1
ATOM 1092 N N . ARG C 1 19 ? 54.679 50.128 42.648 1.00 10.27 16 ARG C N 1
ATOM 1093 C CA . ARG C 1 19 ? 55.190 49.156 43.605 1.00 11.13 16 ARG C CA 1
ATOM 1094 C C . ARG C 1 19 ? 54.375 47.872 43.563 1.00 10.16 16 ARG C C 1
ATOM 1095 O O . ARG C 1 19 ? 54.932 46.747 43.630 1.00 10.67 16 ARG C O 1
ATOM 1103 N N . ILE C 1 20 ? 53.053 48.000 43.459 1.00 8.78 17 ILE C N 1
ATOM 1104 C CA . ILE C 1 20 ? 52.176 46.831 43.471 1.00 11.10 17 ILE C CA 1
ATOM 1105 C C . ILE C 1 20 ? 52.512 45.893 42.301 1.00 10.96 17 ILE C C 1
ATOM 1106 O O . ILE C 1 20 ? 52.459 44.660 42.466 1.00 11.61 17 ILE C O 1
ATOM 1111 N N . THR C 1 21 ? 52.931 46.410 41.139 1.00 11.07 18 THR C N 1
ATOM 1112 C CA . THR C 1 21 ? 53.228 45.493 40.061 1.00 11.14 18 THR C CA 1
ATOM 1113 C C . THR C 1 21 ? 54.338 44.501 40.385 1.00 12.77 18 THR C C 1
ATOM 1114 O O . THR C 1 21 ? 54.381 43.434 39.763 1.00 10.44 18 THR C O 1
ATOM 1118 N N . THR C 1 22 ? 55.218 44.789 41.365 1.00 11.10 19 THR C N 1
ATOM 1119 C CA . THR C 1 22 ? 56.311 43.883 41.637 1.00 13.38 19 THR C CA 1
ATOM 1120 C C . THR C 1 22 ? 56.355 43.403 43.094 1.00 14.44 19 THR C C 1
ATOM 1121 O O . THR C 1 22 ? 57.358 42.795 43.496 1.00 14.11 19 THR C O 1
ATOM 1125 N N A ILE C 1 23 ? 55.271 43.595 43.864 0.79 10.36 20 ILE C N 1
ATOM 1126 N N B ILE C 1 23 ? 55.309 43.606 43.898 0.21 11.46 20 ILE C N 1
ATOM 1127 C CA A ILE C 1 23 ? 55.276 43.095 45.242 0.79 11.15 20 ILE C CA 1
ATOM 1128 C CA B ILE C 1 23 ? 55.434 43.145 45.281 0.21 11.96 20 ILE C CA 1
ATOM 1129 C C A ILE C 1 23 ? 55.353 41.579 45.216 0.79 14.06 20 ILE C C 1
ATOM 1130 C C B ILE C 1 23 ? 55.345 41.624 45.322 0.21 13.54 20 ILE C C 1
ATOM 1131 O O A ILE C 1 23 ? 54.451 40.924 44.682 0.79 14.82 20 ILE C O 1
ATOM 1132 O O B ILE C 1 23 ? 54.343 41.022 44.912 0.21 14.06 20 ILE C O 1
ATOM 1141 N N . GLU C 1 24 ? 56.400 40.999 45.856 1.00 13.28 21 GLU C N 1
ATOM 1142 C CA . GLU C 1 24 ? 56.673 39.587 45.642 1.00 16.50 21 GLU C CA 1
ATOM 1143 C C . GLU C 1 24 ? 55.729 38.671 46.419 1.00 21.78 21 GLU C C 1
ATOM 1144 O O . GLU C 1 24 ? 55.522 37.517 46.004 1.00 25.18 21 GLU C O 1
ATOM 1150 N N . SER C 1 25 ? 55.097 39.172 47.467 1.00 15.76 22 SER C N 1
ATOM 1151 C CA . SER C 1 25 ? 54.261 38.355 48.323 1.00 17.64 22 SER C CA 1
ATOM 1152 C C . SER C 1 25 ? 52.805 38.367 47.941 1.00 13.63 22 SER C C 1
ATOM 1153 O O . SER C 1 25 ? 51.991 37.724 48.640 1.00 18.10 22 SER C O 1
ATOM 1156 N N . LEU C 1 26 ? 52.464 39.046 46.839 1.00 12.10 23 LEU C N 1
ATOM 1157 C CA . LEU C 1 26 ? 51.139 38.958 46.252 1.00 11.58 23 LEU C CA 1
ATOM 1158 C C . LEU C 1 26 ? 51.322 38.213 44.944 1.00 11.67 23 LEU C C 1
ATOM 1159 O O . LEU C 1 26 ? 52.303 38.451 44.244 1.00 11.45 23 LEU C O 1
ATOM 1164 N N . THR C 1 27 ? 50.344 37.379 44.578 1.00 12.27 24 THR C N 1
ATOM 1165 C CA . THR C 1 27 ? 50.483 36.696 43.299 1.00 12.75 24 THR C CA 1
ATOM 1166 C C . THR C 1 27 ? 50.218 37.693 42.173 1.00 11.70 24 THR C C 1
ATOM 1167 O O . THR C 1 27 ? 49.611 38.743 42.405 1.00 10.78 24 THR C O 1
ATOM 1171 N N . PRO C 1 28 ? 50.618 37.374 40.963 1.00 9.30 25 PRO C N 1
ATOM 1172 C CA . PRO C 1 28 ? 50.311 38.296 39.834 1.00 8.78 25 PRO C CA 1
ATOM 1173 C C . PRO C 1 28 ? 48.834 38.598 39.738 1.00 9.52 25 PRO C C 1
ATOM 1174 O O . PRO C 1 28 ? 48.470 39.771 39.503 1.00 10.00 25 PRO C O 1
ATOM 1178 N N . GLU C 1 29 ? 47.989 37.609 39.912 1.00 9.27 26 GLU C N 1
ATOM 1179 C CA . GLU C 1 29 ? 46.569 37.852 39.823 1.00 9.83 26 GLU C CA 1
ATOM 1180 C C . GLU C 1 29 ? 46.065 38.817 40.926 1.00 10.58 26 GLU C C 1
ATOM 1181 O O . GLU C 1 29 ? 45.242 39.655 40.681 1.00 10.82 26 GLU C O 1
ATOM 1187 N N . GLN C 1 30 ? 46.572 38.634 42.128 1.00 10.34 27 GLN C N 1
ATOM 1188 C CA . GLN C 1 30 ? 46.180 39.537 43.217 1.00 8.49 27 GLN C CA 1
ATOM 1189 C C . GLN C 1 30 ? 46.651 40.941 42.925 1.00 8.44 27 GLN C C 1
ATOM 1190 O O . GLN C 1 30 ? 45.969 41.914 43.255 1.00 9.12 27 GLN C O 1
ATOM 1196 N N . ARG C 1 31 ? 47.878 41.059 42.390 1.00 8.18 28 ARG C N 1
ATOM 1197 C CA . ARG C 1 31 ? 48.385 42.402 42.057 1.00 9.23 28 ARG C CA 1
ATOM 1198 C C . ARG C 1 31 ? 47.497 43.063 41.015 1.00 8.76 28 ARG C C 1
ATOM 1199 O O . ARG C 1 31 ? 47.193 44.252 41.095 1.00 9.71 28 ARG C O 1
ATOM 1207 N N . LEU C 1 32 ? 47.080 42.289 40.021 1.00 7.83 29 LEU C N 1
ATOM 1208 C CA . LEU C 1 32 ? 46.185 42.840 39.004 1.00 8.02 29 LEU C CA 1
ATOM 1209 C C . LEU C 1 32 ? 44.856 43.261 39.599 1.00 12.44 29 LEU C C 1
ATOM 1210 O O . LEU C 1 32 ? 44.318 44.298 39.186 1.00 10.35 29 LEU C O 1
ATOM 1215 N N . GLU C 1 33 ? 44.310 42.506 40.576 1.00 8.53 30 GLU C N 1
ATOM 1216 C CA . GLU C 1 33 ? 43.040 42.948 41.169 1.00 8.87 30 GLU C CA 1
ATOM 1217 C C . GLU C 1 33 ? 43.229 44.249 41.940 1.00 10.94 30 GLU C C 1
ATOM 1218 O O . GLU C 1 33 ? 42.313 45.087 42.000 1.00 12.71 30 GLU C O 1
ATOM 1224 N N . LEU C 1 34 ? 44.384 44.413 42.614 1.00 9.42 31 LEU C N 1
ATOM 1225 C CA . LEU C 1 34 ? 44.618 45.642 43.360 1.00 11.00 31 LEU C CA 1
ATOM 1226 C C . LEU C 1 34 ? 44.821 46.797 42.410 1.00 10.97 31 LEU C C 1
ATOM 1227 O O . LEU C 1 34 ? 44.338 47.919 42.660 1.00 13.09 31 LEU C O 1
ATOM 1232 N N A ILE C 1 35 ? 45.599 46.561 41.340 0.58 7.71 32 ILE C N 1
ATOM 1233 N N B ILE C 1 35 ? 45.510 46.583 41.291 0.42 9.43 32 ILE C N 1
ATOM 1234 C CA A ILE C 1 35 ? 45.718 47.543 40.245 0.58 8.99 32 ILE C CA 1
ATOM 1235 C CA B ILE C 1 35 ? 45.642 47.700 40.342 0.42 7.72 32 ILE C CA 1
ATOM 1236 C C A ILE C 1 35 ? 44.336 47.952 39.757 0.58 10.81 32 ILE C C 1
ATOM 1237 C C B ILE C 1 35 ? 44.318 47.977 39.618 0.42 9.97 32 ILE C C 1
ATOM 1238 O O A ILE C 1 35 ? 44.009 49.151 39.718 0.58 8.01 32 ILE C O 1
ATOM 1239 O O B ILE C 1 35 ? 44.005 49.128 39.263 0.42 9.73 32 ILE C O 1
ATOM 1248 N N . LYS C 1 36 ? 43.504 46.960 39.399 1.00 11.89 33 LYS C N 1
ATOM 1249 C CA . LYS C 1 36 ? 42.183 47.239 38.834 1.00 9.54 33 LYS C CA 1
ATOM 1250 C C . LYS C 1 36 ? 41.361 48.098 39.800 1.00 10.51 33 LYS C C 1
ATOM 1251 O O . LYS C 1 36 ? 40.676 49.032 39.388 1.00 10.58 33 LYS C O 1
ATOM 1257 N N . ALA C 1 37 ? 41.407 47.787 41.082 1.00 10.86 34 ALA C N 1
ATOM 1258 C CA . ALA C 1 37 ? 40.664 48.589 42.050 1.00 9.99 34 ALA C CA 1
ATOM 1259 C C . ALA C 1 37 ? 41.140 50.040 42.024 1.00 11.99 34 ALA C C 1
ATOM 1260 O O . ALA C 1 37 ? 40.312 50.972 42.045 1.00 10.08 34 ALA C O 1
ATOM 1262 N N . HIS C 1 38 ? 42.459 50.266 41.985 1.00 11.52 35 HIS C N 1
ATOM 1263 C CA . HIS C 1 38 ? 42.929 51.642 41.933 1.00 10.87 35 HIS C CA 1
ATOM 1264 C C . HIS C 1 38 ? 42.468 52.335 40.648 1.00 11.75 35 HIS C C 1
ATOM 1265 O O . HIS C 1 38 ? 42.137 53.542 40.668 1.00 10.90 35 HIS C O 1
ATOM 1272 N N . LEU C 1 39 ? 42.517 51.618 39.532 1.00 9.89 36 LEU C N 1
ATOM 1273 C CA . LEU C 1 39 ? 42.128 52.226 38.255 1.00 9.17 36 LEU C CA 1
ATOM 1274 C C . LEU C 1 39 ? 40.631 52.518 38.260 1.00 9.09 36 LEU C C 1
ATOM 1275 O O . LEU C 1 39 ? 40.215 53.575 37.792 1.00 10.05 36 LEU C O 1
ATOM 1280 N N . LEU C 1 40 ? 39.800 51.608 38.771 1.00 12.13 37 LEU C N 1
ATOM 1281 C CA . LEU C 1 40 ? 38.378 51.907 38.850 1.00 11.95 37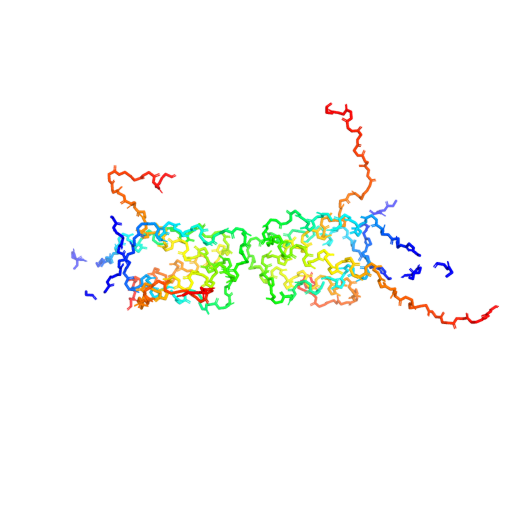 LEU C CA 1
ATOM 1282 C C . LEU C 1 40 ? 38.098 53.085 39.790 1.00 11.06 37 LEU C C 1
ATOM 1283 O O . LEU C 1 40 ? 37.191 53.891 39.552 1.00 15.41 37 LEU C O 1
ATOM 1288 N N . ASN C 1 41 ? 38.872 53.196 40.870 1.00 10.68 38 ASN C N 1
ATOM 1289 C CA . ASN C 1 41 ? 38.722 54.335 41.782 1.00 11.02 38 ASN C CA 1
ATOM 1290 C C . ASN C 1 41 ? 38.953 55.672 41.079 1.00 11.33 38 ASN C C 1
ATOM 1291 O O . ASN C 1 41 ? 38.218 56.653 41.322 1.00 13.35 38 ASN C O 1
ATOM 1296 N N . ILE C 1 42 ? 39.957 55.708 40.210 1.00 10.97 39 ILE C N 1
ATOM 1297 C CA . ILE C 1 42 ? 40.211 56.922 39.429 1.00 11.68 39 ILE C CA 1
ATOM 1298 C C . ILE C 1 42 ? 39.081 57.196 38.429 1.00 11.43 39 ILE C C 1
ATOM 1299 O O . ILE C 1 42 ? 38.659 58.358 38.248 1.00 12.96 39 ILE C O 1
ATOM 1304 N N . LYS C 1 43 ? 38.586 56.143 37.771 1.00 14.90 40 LYS C N 1
ATOM 1305 C CA . LYS C 1 43 ? 37.576 56.258 36.698 1.00 13.82 40 LYS C CA 1
ATOM 1306 C C . LYS C 1 43 ? 36.206 56.649 37.242 1.00 16.15 40 LYS C C 1
ATOM 1307 O O . LYS C 1 43 ? 35.440 57.382 36.569 1.00 18.68 40 LYS C O 1
ATOM 1313 N N . THR C 1 44 ? 35.859 56.154 38.457 1.00 20.70 41 THR C N 1
ATOM 1314 C CA . THR C 1 44 ? 34.460 56.162 38.932 1.00 19.44 41 THR C CA 1
ATOM 1315 C C . THR C 1 44 ? 34.167 57.484 39.590 1.00 21.00 41 THR C C 1
ATOM 1316 O O . THR C 1 44 ? 34.959 57.935 40.424 1.00 23.10 41 THR C O 1
ATOM 1320 N N . PRO C 1 45 ? 33.063 58.119 39.259 1.00 25.51 42 PRO C N 1
ATOM 1321 C CA . PRO C 1 45 ? 32.823 59.420 39.853 1.00 32.35 42 PRO C CA 1
ATOM 1322 C C . PRO C 1 45 ? 32.897 59.302 41.366 1.00 40.20 42 PRO C C 1
ATOM 1323 O O . PRO C 1 45 ? 32.313 58.446 41.920 1.00 33.08 42 PRO C O 1
ATOM 1327 N N . SER C 1 46 ? 33.707 60.180 41.972 1.00 55.60 43 SER C N 1
ATOM 1328 C CA . SER C 1 46 ? 34.051 60.219 43.390 1.00 63.32 43 SER C CA 1
ATOM 1329 C C . SER C 1 46 ? 32.972 60.521 44.297 1.00 73.64 43 SER C C 1
ATOM 1330 O O . SER C 1 46 ? 32.928 60.027 45.404 1.00 75.83 43 SER C O 1
ATOM 1333 N N . ASP C 1 47 ? 32.197 61.466 43.802 1.00 82.69 44 ASP C N 1
ATOM 1334 C CA . ASP C 1 47 ? 31.041 62.007 44.464 1.00 91.58 44 ASP C CA 1
ATOM 1335 C C . ASP C 1 47 ? 29.917 62.505 43.596 1.00 97.52 44 ASP C C 1
ATOM 1336 O O . ASP C 1 47 ? 29.898 63.584 43.019 1.00 104.53 44 ASP C O 1
ATOM 1341 N N . ASP C 1 48 ? 28.901 61.696 43.560 1.00 96.24 45 ASP C N 1
ATOM 1342 C CA . ASP C 1 48 ? 27.616 62.115 42.999 1.00 90.89 45 ASP C CA 1
ATOM 1343 C C . ASP C 1 48 ? 26.615 61.111 43.584 1.00 74.52 45 ASP C C 1
ATOM 1344 O O . ASP C 1 48 ? 26.572 59.941 43.187 1.00 78.61 45 ASP C O 1
ATOM 1349 N N . ASN C 1 49 ? 25.845 61.560 44.568 1.00 46.14 46 ASN C N 1
ATOM 1350 C CA . ASN C 1 49 ? 25.653 60.757 45.754 1.00 25.59 46 ASN C CA 1
ATOM 1351 C C . ASN C 1 49 ? 24.251 60.140 45.862 1.00 19.72 46 ASN C C 1
ATOM 1352 O O . ASN C 1 49 ? 23.216 60.704 45.475 1.00 24.53 46 ASN C O 1
ATOM 1357 N N . GLU C 1 50 ? 24.257 58.984 46.458 1.00 18.81 47 GLU C N 1
ATOM 1358 C CA . GLU C 1 50 ? 23.109 58.122 46.611 1.00 16.65 47 GLU C CA 1
ATOM 1359 C C . GLU C 1 50 ? 21.949 58.828 47.315 1.00 16.87 47 GLU C C 1
ATOM 1360 O O . GLU C 1 50 ? 22.117 59.264 48.460 1.00 18.04 47 GLU C O 1
ATOM 1366 N N . PRO C 1 51 ? 20.765 58.917 46.695 1.00 15.94 48 PRO C N 1
ATOM 1367 C CA . PRO C 1 51 ? 19.640 59.648 47.297 1.00 16.24 48 PRO C CA 1
ATOM 1368 C C . PRO C 1 51 ? 18.764 58.771 48.186 1.00 15.88 48 PRO C C 1
ATOM 1369 O O . PRO C 1 51 ? 17.952 59.343 48.938 1.00 16.92 48 PRO C O 1
ATOM 1373 N N . TRP C 1 52 ? 18.821 57.438 47.988 1.00 15.18 49 TRP C N 1
ATOM 1374 C CA . TRP C 1 52 ? 18.128 56.412 48.789 1.00 15.15 49 TRP C CA 1
ATOM 1375 C C . TRP C 1 52 ? 16.640 56.327 48.498 1.00 14.63 49 TRP C C 1
ATOM 1376 O O . TRP C 1 52 ? 16.065 55.248 48.677 1.00 14.52 49 TRP C O 1
ATOM 1387 N N . ASP C 1 53 ? 16.004 57.396 48.040 1.00 14.58 50 ASP C N 1
ATOM 1388 C CA . ASP C 1 53 ? 14.534 57.339 47.911 1.00 14.43 50 ASP C CA 1
ATOM 1389 C C . ASP C 1 53 ? 14.073 56.632 46.663 1.00 13.78 50 ASP C C 1
ATOM 1390 O O . ASP C 1 53 ? 12.871 56.570 46.413 1.00 15.49 50 ASP C O 1
ATOM 1395 N N . GLU C 1 54 ? 14.981 56.049 45.889 1.00 13.27 51 GLU C N 1
ATOM 1396 C CA . GLU C 1 54 ? 14.588 55.191 44.768 1.00 12.77 51 GLU C CA 1
ATOM 1397 C C . GLU C 1 54 ? 14.346 53.755 45.185 1.00 12.84 51 GLU C C 1
ATOM 1398 O O . GLU C 1 54 ? 13.829 52.964 44.370 1.00 12.71 51 GLU C O 1
ATOM 1404 N N . PHE C 1 55 ? 14.703 53.402 46.409 1.00 13.30 52 PHE C N 1
ATOM 1405 C CA . PHE C 1 55 ? 14.538 52.058 46.897 1.00 13.75 52 PHE C CA 1
ATOM 1406 C C . PHE C 1 55 ? 13.318 51.963 47.811 1.00 26.74 52 PHE C C 1
ATOM 1407 O O . PHE C 1 55 ? 12.610 52.938 48.174 1.00 25.18 52 PHE C O 1
ATOM 1424 N N . LYS D 1 5 ? 36.037 3.544 51.919 1.00 55.08 2 LYS D N 1
ATOM 1425 C CA . LYS D 1 5 ? 36.214 3.819 50.500 1.00 42.44 2 LYS D CA 1
ATOM 1426 C C . LYS D 1 5 ? 37.530 4.557 50.316 1.00 41.22 2 LYS D C 1
ATOM 1427 O O . LYS D 1 5 ? 37.697 5.667 50.839 1.00 39.06 2 LYS D O 1
ATOM 1433 N N . TYR D 1 6 ? 38.464 3.950 49.578 1.00 28.64 3 TYR D N 1
ATOM 1434 C CA . TYR D 1 6 ? 39.699 4.641 49.220 1.00 26.69 3 TYR D CA 1
ATOM 1435 C C . TYR D 1 6 ? 39.807 4.872 47.722 1.00 26.64 3 TYR D C 1
ATOM 1436 O O . TYR D 1 6 ? 39.258 4.144 46.900 1.00 24.66 3 TYR D O 1
ATOM 1445 N N . PHE D 1 7 ? 40.572 5.878 47.347 1.00 22.51 4 PHE D N 1
ATOM 1446 C CA . PHE D 1 7 ? 40.943 6.076 45.950 1.00 20.39 4 PHE D CA 1
ATOM 1447 C C . PHE D 1 7 ? 42.396 5.674 45.764 1.00 22.25 4 PHE D C 1
ATOM 1448 O O . PHE D 1 7 ? 43.193 5.774 46.701 1.00 23.04 4 PHE D O 1
ATOM 1456 N N . GLN D 1 8 ? 42.745 5.289 44.534 1.00 21.63 5 GLN D N 1
ATOM 1457 C CA . GLN D 1 8 ? 44.109 4.958 44.161 1.00 25.60 5 GLN D CA 1
ATOM 1458 C C . GLN D 1 8 ? 44.670 6.076 43.309 1.00 24.13 5 GLN D C 1
ATOM 1459 O O . GLN D 1 8 ? 44.028 6.508 42.340 1.00 26.17 5 GLN D O 1
ATOM 1465 N N . ILE D 1 9 ? 45.850 6.553 43.670 1.00 21.59 6 ILE D N 1
ATOM 1466 C CA . ILE D 1 9 ? 46.606 7.502 42.858 1.00 18.71 6 ILE D CA 1
ATOM 1467 C C . ILE D 1 9 ? 47.811 6.794 42.238 1.00 20.50 6 ILE D C 1
ATOM 1468 O O . ILE D 1 9 ? 48.714 6.357 42.976 1.00 17.50 6 ILE D O 1
ATOM 1473 N N . ASP D 1 10 ? 47.891 6.782 40.888 1.00 19.77 7 ASP D N 1
ATOM 1474 C CA . ASP D 1 10 ? 49.090 6.202 40.277 1.00 16.34 7 ASP D CA 1
ATOM 1475 C C . ASP D 1 10 ? 50.297 7.115 40.549 1.00 15.89 7 ASP D C 1
ATOM 1476 O O . ASP D 1 10 ? 50.148 8.354 40.688 1.00 16.48 7 ASP D O 1
ATOM 1481 N N . GLU D 1 11 ? 51.486 6.493 40.637 1.00 20.56 8 GLU D N 1
ATOM 1482 C CA . GLU D 1 11 ? 52.718 7.252 40.892 1.00 20.07 8 GLU D CA 1
ATOM 1483 C C . GLU D 1 11 ? 52.974 8.338 39.842 1.00 19.32 8 GLU D C 1
ATOM 1484 O O . GLU D 1 11 ? 53.543 9.393 40.188 1.00 19.05 8 GLU D O 1
ATOM 1490 N N . LEU D 1 12 ? 52.610 8.091 38.580 1.00 20.43 9 LEU D N 1
ATOM 1491 C CA . LEU D 1 12 ? 52.767 9.117 37.547 1.00 22.16 9 LEU D CA 1
ATOM 1492 C C . LEU D 1 12 ? 52.003 10.372 37.898 1.00 21.93 9 LEU D C 1
ATOM 1493 O O . LEU D 1 12 ? 52.553 11.483 37.819 1.00 19.84 9 LEU D O 1
ATOM 1498 N N . THR D 1 13 ? 50.738 10.208 38.307 1.00 19.45 10 THR D N 1
ATOM 1499 C CA . THR D 1 13 ? 49.897 11.336 38.709 1.00 16.86 10 THR D CA 1
ATOM 1500 C C . THR D 1 13 ? 50.434 11.993 39.984 1.00 14.41 10 THR D C 1
ATOM 1501 O O . THR D 1 13 ? 50.447 13.217 40.092 1.00 16.00 10 THR D O 1
ATOM 1505 N N . LEU D 1 14 ? 50.848 11.200 40.978 1.00 14.80 11 LEU D N 1
ATOM 1506 C CA . LEU D 1 14 ? 51.377 11.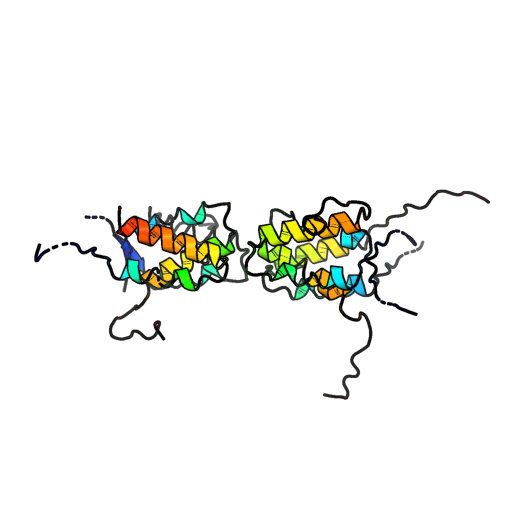799 42.204 1.00 15.25 11 LEU D CA 1
ATOM 1507 C C . LEU D 1 14 ? 52.628 12.598 41.902 1.00 15.64 11 LEU D C 1
ATOM 1508 O O . LEU D 1 14 ? 52.791 13.722 42.380 1.00 16.20 11 LEU D O 1
ATOM 1513 N N . ASN D 1 15 ? 53.544 12.028 41.120 1.00 17.75 12 ASN D N 1
ATOM 1514 C CA . ASN D 1 15 ? 54.768 12.745 40.790 1.00 17.02 12 ASN D CA 1
ATOM 1515 C C . ASN D 1 15 ? 54.494 13.997 39.948 1.00 16.42 12 ASN D C 1
ATOM 1516 O O . ASN D 1 15 ? 55.159 15.006 40.159 1.00 18.80 12 ASN D O 1
ATOM 1521 N N . ALA D 1 16 ? 53.507 13.956 39.043 1.00 17.10 13 ALA D N 1
ATOM 1522 C CA . ALA D 1 16 ? 53.113 15.163 38.302 1.00 19.05 13 ALA D CA 1
ATOM 1523 C C . ALA D 1 16 ? 52.626 16.244 39.254 1.00 16.11 13 ALA D C 1
ATOM 1524 O O . ALA D 1 16 ? 52.938 17.423 39.070 1.00 15.53 13 ALA D O 1
ATOM 1534 N N . LEU D 1 18 ? 53.334 16.596 42.488 1.00 15.10 15 LEU D N 1
ATOM 1535 C CA . LEU D 1 18 ? 54.501 17.146 43.202 1.00 16.52 15 LEU D CA 1
ATOM 1536 C C . LEU D 1 18 ? 55.312 18.076 42.306 1.00 17.30 15 LEU D C 1
ATOM 1537 O O . LEU D 1 18 ? 55.690 19.178 42.730 1.00 17.45 15 LEU D O 1
ATOM 1542 N N . ARG D 1 19 ? 55.552 17.670 41.047 1.00 14.99 16 ARG D N 1
ATOM 1543 C CA . ARG D 1 19 ? 56.340 18.508 40.170 1.00 15.17 16 ARG D CA 1
ATOM 1544 C C . ARG D 1 19 ? 55.654 19.843 39.923 1.00 18.04 16 ARG D C 1
ATOM 1545 O O . ARG D 1 19 ? 56.319 20.891 39.884 1.00 15.98 16 ARG D O 1
ATOM 1553 N N . ILE D 1 20 ? 54.325 19.822 39.707 1.00 15.58 17 ILE D N 1
ATOM 1554 C CA . ILE D 1 20 ? 53.582 21.064 39.462 1.00 15.14 17 ILE D CA 1
ATOM 1555 C C . ILE D 1 20 ? 53.855 22.090 40.548 1.00 16.16 17 ILE D C 1
ATOM 1556 O O . ILE D 1 20 ? 53.978 23.300 40.273 1.00 16.31 17 ILE D O 1
ATOM 1561 N N . THR D 1 21 ? 53.948 21.626 41.793 1.00 13.91 18 THR D N 1
ATOM 1562 C CA . THR D 1 21 ? 54.060 22.595 42.880 1.00 16.55 18 THR D CA 1
ATOM 1563 C C . THR D 1 21 ? 55.341 23.388 42.812 1.00 15.82 18 THR D C 1
ATOM 1564 O O . THR D 1 21 ? 55.377 24.476 43.395 1.00 21.58 18 THR D O 1
ATOM 1568 N N . THR D 1 22 ? 56.352 22.895 42.077 1.00 16.53 19 THR D N 1
ATOM 1569 C CA . THR D 1 22 ? 57.693 23.471 42.017 1.00 22.03 19 THR D CA 1
ATOM 1570 C C . THR D 1 22 ? 57.905 24.413 40.827 1.00 19.40 19 THR D C 1
ATOM 1571 O O . THR D 1 22 ? 59.004 24.969 40.701 1.00 26.49 19 THR D O 1
ATOM 1575 N N . ILE D 1 23 ? 56.917 24.598 39.954 1.00 17.45 20 ILE D N 1
ATOM 1576 C CA . ILE D 1 23 ? 57.117 25.309 38.678 1.00 17.68 20 ILE D CA 1
ATOM 1577 C C . ILE D 1 23 ? 56.879 26.784 38.984 1.00 19.20 20 ILE D C 1
ATOM 1578 O O . ILE D 1 23 ? 55.754 27.286 38.913 1.00 16.32 20 ILE D O 1
ATOM 1583 N N . GLU D 1 24 ? 57.970 27.521 39.262 1.00 22.61 21 GLU D N 1
ATOM 1584 C CA . GLU D 1 24 ? 57.816 28.892 39.733 1.00 22.03 21 GLU D CA 1
ATOM 1585 C C . GLU D 1 24 ? 57.387 29.866 38.633 1.00 24.33 21 GLU D C 1
ATOM 1586 O O . GLU D 1 24 ? 56.903 30.960 38.942 1.00 28.38 21 GLU D O 1
ATOM 1592 N N . SER D 1 25 ? 57.527 29.487 37.356 1.00 23.35 22 SER D N 1
ATOM 1593 C CA . SER D 1 25 ? 57.060 30.373 36.296 1.00 26.27 22 SER D CA 1
ATOM 1594 C C . SER D 1 25 ? 55.552 30.276 36.075 1.00 21.96 22 SER D C 1
ATOM 1595 O O . SER D 1 25 ? 55.000 31.053 35.272 1.00 26.72 22 SER D O 1
ATOM 1598 N N . LEU D 1 26 ? 54.863 29.358 36.768 1.00 15.18 23 LEU D N 1
ATOM 1599 C CA . LEU D 1 26 ? 53.421 29.394 36.816 1.00 15.07 23 LEU D CA 1
ATOM 1600 C C . LEU D 1 26 ? 53.018 30.059 38.121 1.00 1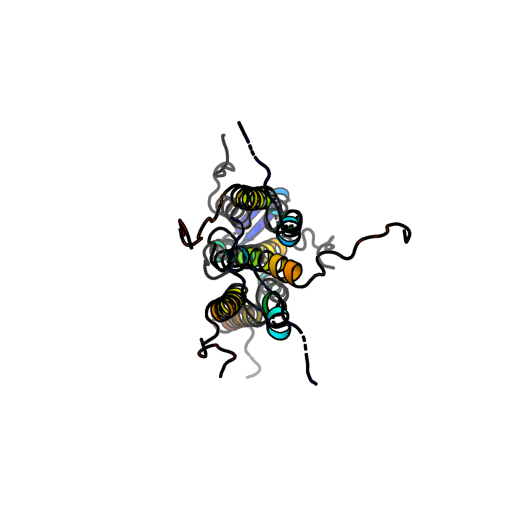8.79 23 LEU D C 1
ATOM 1601 O O . LEU D 1 26 ? 53.718 29.942 39.128 1.00 15.05 23 LEU D O 1
ATOM 1606 N N . THR D 1 27 ? 51.900 30.767 38.102 1.00 10.82 24 THR D N 1
ATOM 1607 C CA . THR D 1 27 ? 51.473 31.404 39.343 1.00 11.18 24 THR D CA 1
ATOM 1608 C C . THR D 1 27 ? 51.016 30.334 40.354 1.00 11.39 24 THR D C 1
ATOM 1609 O O . THR D 1 27 ? 50.741 29.190 39.980 1.00 11.40 24 THR D O 1
ATOM 1613 N N . PRO D 1 28 ? 50.910 30.699 41.630 1.00 11.85 25 PRO D N 1
ATOM 1614 C CA . PRO D 1 28 ? 50.374 29.738 42.621 1.00 11.37 25 PRO D CA 1
ATOM 1615 C C . PRO D 1 28 ? 48.978 29.289 42.252 1.00 11.91 25 PRO D C 1
ATOM 1616 O O . PRO D 1 28 ? 48.670 28.096 42.347 1.00 11.83 25 PRO D O 1
ATOM 1620 N N . GLU D 1 29 ? 48.132 30.202 41.783 1.00 10.12 26 GLU D N 1
ATOM 1621 C CA . GLU D 1 29 ? 46.779 29.818 41.380 1.00 10.14 26 GLU D CA 1
ATOM 1622 C C . GLU D 1 29 ? 46.772 28.845 40.181 1.00 12.26 26 GLU D C 1
ATOM 1623 O O . GLU D 1 29 ? 45.940 27.936 40.147 1.00 9.72 26 GLU D O 1
ATOM 1629 N N . GLN D 1 30 ? 47.657 29.054 39.195 1.00 10.01 27 GLN D N 1
ATOM 1630 C CA . GLN D 1 30 ? 47.732 28.100 38.070 1.00 9.98 27 GLN D CA 1
ATOM 1631 C C . GLN D 1 30 ? 48.159 26.733 38.558 1.00 10.21 27 GLN D C 1
ATOM 1632 O O . GLN D 1 30 ? 47.614 25.712 38.117 1.00 11.53 27 GLN D O 1
ATOM 1638 N N . ARG D 1 31 ? 49.189 26.673 39.403 1.00 10.21 28 ARG D N 1
ATOM 1639 C CA . ARG D 1 31 ? 49.616 25.395 39.975 1.00 9.82 28 ARG D CA 1
ATOM 1640 C C . ARG D 1 31 ? 48.465 24.743 40.741 1.00 11.44 28 ARG D C 1
ATOM 1641 O O . ARG D 1 31 ? 48.213 23.538 40.598 1.00 11.51 28 ARG D O 1
ATOM 1649 N N . LEU D 1 32 ? 47.749 25.531 41.541 1.00 10.20 29 LEU D N 1
ATOM 1650 C CA . LEU D 1 32 ? 46.636 24.966 42.325 1.00 10.75 29 LEU D CA 1
ATOM 1651 C C . LEU D 1 32 ? 45.546 24.417 41.426 1.00 11.20 29 LEU D C 1
ATOM 1652 O O . LEU D 1 32 ? 44.958 23.347 41.711 1.00 11.68 29 LEU D O 1
ATOM 1657 N N A GLU D 1 33 ? 45.260 25.127 40.326 0.69 10.08 30 GLU D N 1
ATOM 1658 N N B GLU D 1 33 ? 45.246 25.107 40.328 0.31 10.03 30 GLU D N 1
ATOM 1659 C CA A GLU D 1 33 ? 44.209 24.704 39.406 0.69 10.83 30 GLU D CA 1
ATOM 1660 C CA B GLU D 1 33 ? 44.183 24.619 39.458 0.31 11.06 30 GLU D CA 1
ATOM 1661 C C A GLU D 1 33 ? 44.620 23.432 38.656 0.69 11.52 30 GLU D C 1
ATOM 1662 C C B GLU D 1 33 ? 44.622 23.397 38.662 0.31 11.24 30 GLU D C 1
ATOM 1663 O O A GLU D 1 33 ? 43.785 22.533 38.429 0.69 11.51 30 GLU D O 1
ATOM 1664 O O B GLU D 1 33 ? 43.804 22.501 38.402 0.31 11.50 30 GLU D O 1
ATOM 1675 N N . LEU D 1 34 ? 45.897 23.331 38.280 1.00 10.70 31 LEU D N 1
ATOM 1676 C CA . LEU D 1 34 ? 46.386 22.102 37.656 1.00 9.97 31 LEU D CA 1
ATOM 1677 C C . LEU D 1 34 ? 46.316 20.942 38.649 1.00 12.91 31 LEU D C 1
ATOM 1678 O O . LEU D 1 34 ? 45.918 19.828 38.262 1.00 13.11 31 LEU D O 1
ATOM 1683 N N . ILE D 1 35 ? 46.672 21.189 39.932 1.00 10.04 32 ILE D N 1
ATOM 1684 C CA . ILE D 1 35 ? 46.597 20.095 40.884 1.00 12.99 32 ILE D CA 1
ATOM 1685 C C . ILE D 1 35 ? 45.146 19.700 41.093 1.00 12.53 32 ILE D C 1
ATOM 1686 O O . ILE D 1 35 ? 44.831 18.509 41.194 1.00 11.76 32 ILE D O 1
ATOM 1691 N N . LYS D 1 36 ? 44.255 20.685 41.203 1.00 11.01 33 LYS D N 1
ATOM 1692 C CA . LYS D 1 36 ? 42.828 20.408 41.369 1.00 10.87 33 LYS D CA 1
ATOM 1693 C C . LYS D 1 36 ? 42.290 19.540 40.239 1.00 11.89 33 LYS D C 1
ATOM 1694 O O . LYS D 1 36 ? 41.537 18.586 40.490 1.00 12.68 33 LYS D O 1
ATOM 1700 N N . ALA D 1 37 ? 42.673 19.839 39.003 1.00 12.30 34 ALA D N 1
ATOM 1701 C CA . ALA D 1 37 ? 42.254 19.006 37.885 1.00 11.71 34 ALA D CA 1
ATOM 1702 C C . ALA D 1 37 ? 42.668 17.545 38.086 1.00 13.69 34 ALA D C 1
ATOM 1703 O O . ALA D 1 37 ? 41.882 16.621 37.781 1.00 15.81 34 ALA D O 1
ATOM 1705 N N . HIS D 1 38 ? 43.930 17.312 38.503 1.00 12.15 35 HIS D N 1
ATOM 1706 C CA . HIS D 1 38 ? 44.379 15.927 38.732 1.00 12.99 35 HIS D CA 1
ATOM 1707 C C . HIS D 1 38 ? 43.594 15.258 39.859 1.00 13.04 35 HIS D C 1
ATOM 1708 O O . HIS D 1 38 ? 43.210 14.086 39.740 1.00 14.29 35 HIS D O 1
ATOM 1715 N N . LEU D 1 39 ? 43.347 16.002 40.958 1.00 12.02 36 LEU D N 1
ATOM 1716 C CA . LEU D 1 39 ? 42.558 15.451 42.053 1.00 12.86 36 LEU D CA 1
ATOM 1717 C C . LEU D 1 39 ? 41.125 15.142 41.633 1.00 12.33 36 LEU D C 1
ATOM 1718 O O . LEU D 1 39 ? 40.593 14.063 41.971 1.00 13.34 36 LEU D O 1
ATOM 1723 N N . LEU D 1 40 ? 40.512 16.027 40.813 1.00 12.08 37 LEU D N 1
ATOM 1724 C CA . LEU D 1 40 ? 39.172 15.726 40.335 1.00 15.82 37 LEU D CA 1
ATOM 1725 C C . LEU D 1 40 ? 39.190 14.514 39.417 1.00 16.67 37 LEU D C 1
ATOM 1726 O O . LEU D 1 40 ? 38.212 13.753 39.370 1.00 18.61 37 LEU D O 1
ATOM 1731 N N . ASN D 1 41 ? 40.277 14.334 38.643 1.00 13.66 38 ASN D N 1
ATOM 1732 C CA . ASN D 1 41 ? 40.380 13.151 37.780 1.00 15.54 38 ASN D CA 1
ATOM 1733 C C . ASN D 1 41 ? 40.462 11.852 38.579 1.00 17.55 38 ASN D C 1
ATOM 1734 O O . ASN D 1 41 ? 39.893 10.833 38.189 1.00 19.37 38 ASN D O 1
ATOM 1739 N N . ILE D 1 42 ? 41.167 11.893 39.706 1.00 16.38 39 ILE D N 1
ATOM 1740 C CA . ILE D 1 42 ? 41.235 10.736 40.598 1.00 17.93 39 ILE D CA 1
ATOM 1741 C C . ILE D 1 42 ? 39.852 10.432 41.147 1.00 17.77 39 ILE D C 1
ATOM 1742 O O . ILE D 1 42 ? 39.396 9.282 41.162 1.00 19.41 39 ILE D O 1
ATOM 1747 N N . LYS D 1 43 ? 39.152 11.487 41.581 1.00 19.42 40 LYS D N 1
ATOM 1748 C CA . LYS D 1 43 ? 37.880 11.329 42.284 1.00 22.72 40 LYS D CA 1
ATOM 1749 C C . LYS D 1 43 ? 36.750 10.873 41.355 1.00 25.90 40 LYS D C 1
ATOM 1750 O O . LYS D 1 43 ? 35.904 10.070 41.758 1.00 34.21 40 LYS D O 1
ATOM 1756 N N A THR D 1 44 ? 36.705 11.373 40.124 0.50 69.43 41 THR D N 1
ATOM 1757 N N B THR D 1 44 ? 36.738 11.339 40.109 0.50 69.52 41 THR D N 1
ATOM 1758 C CA A THR D 1 44 ? 35.502 11.215 39.293 0.50 65.46 41 THR D CA 1
ATOM 1759 C CA B THR D 1 44 ? 35.555 11.229 39.242 0.50 65.68 41 THR D CA 1
ATOM 1760 C C A THR D 1 44 ? 35.527 10.020 38.338 0.50 64.94 41 THR D C 1
ATOM 1761 C C B THR D 1 44 ? 35.537 10.012 38.306 0.50 64.99 41 THR D C 1
ATOM 1762 O O A THR D 1 44 ? 36.455 9.873 37.553 0.50 68.76 41 THR D O 1
ATOM 1763 O O B THR D 1 44 ? 36.447 9.839 37.505 0.50 68.75 41 THR D O 1
ATOM 1770 N N . PRO D 1 45 ? 34.491 9.161 38.397 1.00 60.77 42 PRO D N 1
ATOM 1771 C CA . PRO D 1 45 ? 33.414 9.221 39.387 1.00 56.85 42 PRO D CA 1
ATOM 1772 C C . PRO D 1 45 ? 33.792 8.478 40.644 1.00 57.05 42 PRO D C 1
ATOM 1773 O O . PRO D 1 45 ? 34.523 7.492 40.574 1.00 58.90 42 PRO D O 1
ATOM 1777 N N . SER D 1 46 ? 33.290 8.955 41.781 1.00 55.78 43 SER D N 1
ATOM 1778 C CA . SER D 1 46 ? 33.529 8.263 43.036 1.00 56.31 43 SER D CA 1
ATOM 1779 C C . SER D 1 46 ? 32.851 6.897 43.065 1.00 53.81 43 SER D C 1
ATOM 1780 O O . SER D 1 46 ? 33.343 5.970 43.717 1.00 55.40 43 SER D O 1
ATOM 1783 N N . ASP D 1 47 ? 31.738 6.751 42.358 1.00 50.51 44 ASP D N 1
ATOM 1784 C CA . ASP D 1 47 ? 31.061 5.467 42.196 1.00 48.62 44 ASP D CA 1
ATOM 1785 C C . ASP D 1 47 ? 30.528 5.460 40.776 1.00 47.26 44 ASP D C 1
ATOM 1786 O O . ASP D 1 47 ? 29.766 6.363 40.422 1.00 45.55 44 ASP D O 1
ATOM 1791 N N . ASP D 1 48 ? 30.950 4.467 39.973 1.00 48.71 45 ASP D N 1
ATOM 1792 C CA . ASP D 1 48 ? 30.498 4.344 38.583 1.00 48.30 45 ASP D CA 1
ATOM 1793 C C . ASP D 1 48 ? 28.978 4.304 38.491 1.00 44.78 45 ASP D C 1
ATOM 1794 O O . ASP D 1 48 ? 28.388 4.832 37.538 1.00 44.09 45 ASP D O 1
ATOM 1799 N N . ASN D 1 49 ? 28.324 3.703 39.483 1.00 43.06 46 ASN D N 1
ATOM 1800 C CA . ASN D 1 49 ? 26.871 3.663 39.474 1.00 40.26 46 ASN D CA 1
ATOM 1801 C C . ASN D 1 49 ? 26.222 4.949 39.977 1.00 38.65 46 ASN D C 1
ATOM 1802 O O . ASN D 1 49 ? 25.000 5.087 39.867 1.00 36.83 46 ASN D O 1
ATOM 1807 N N . GLU D 1 50 ? 27.009 5.903 40.478 1.00 39.89 47 GLU D N 1
ATOM 1808 C CA . GLU D 1 50 ? 26.492 7.177 40.969 1.00 39.33 47 GLU D CA 1
ATOM 1809 C C . GLU D 1 50 ? 27.361 8.305 40.413 1.00 41.47 47 GLU D C 1
ATOM 1810 O O . GLU D 1 50 ? 28.032 9.036 41.160 1.00 43.20 47 GLU D O 1
ATOM 1816 N N . PRO D 1 51 ? 27.393 8.464 39.078 1.00 42.03 48 PRO D N 1
ATOM 1817 C CA . PRO D 1 51 ? 28.371 9.350 38.436 1.00 44.95 48 PRO D CA 1
ATOM 1818 C C . PRO D 1 51 ? 27.914 10.806 38.390 1.00 45.64 48 PRO D C 1
ATOM 1819 O O . PRO D 1 51 ? 28.026 11.483 37.372 1.00 47.49 48 PRO D O 1
ATOM 1823 N N . TRP D 1 52 ? 27.367 11.295 39.507 1.00 44.76 49 TRP D N 1
ATOM 1824 C CA . TRP D 1 52 ? 26.693 12.588 39.470 1.00 45.64 49 TRP D CA 1
ATOM 1825 C C . TRP D 1 52 ? 27.651 13.764 39.598 1.00 49.34 49 TRP D C 1
ATOM 1826 O O . TRP D 1 52 ? 27.218 14.916 39.445 1.00 51.07 49 TRP D O 1
ATOM 1837 N N . ASP D 1 53 ? 28.935 13.499 39.828 1.00 51.16 50 ASP D N 1
ATOM 1838 C CA . ASP D 1 53 ? 29.962 14.524 39.715 1.00 55.37 50 ASP D CA 1
ATOM 1839 C C . ASP D 1 53 ? 30.376 14.782 38.271 1.00 57.54 50 ASP D C 1
ATOM 1840 O O . ASP D 1 53 ? 31.368 15.480 38.034 1.00 61.60 50 ASP D O 1
ATOM 1845 N N . GLU D 1 54 ? 29.618 14.275 37.300 1.00 55.55 51 GLU D N 1
ATOM 1846 C CA . GLU D 1 54 ? 30.021 14.329 35.904 1.00 58.03 51 GLU D CA 1
ATOM 1847 C C . GLU D 1 54 ? 29.124 15.203 35.026 1.00 59.09 51 GLU D C 1
ATOM 1848 O O . GLU D 1 54 ? 29.444 15.382 33.840 1.00 62.01 51 GLU D O 1
ATOM 1854 N N . PHE D 1 55 ? 28.028 15.766 35.549 1.00 57.53 52 PHE D N 1
ATOM 1855 C CA . PHE D 1 55 ? 27.209 16.661 34.695 1.00 59.48 52 PHE D CA 1
ATOM 1856 C C . PHE D 1 55 ? 27.891 18.026 34.582 1.00 64.61 52 PHE D C 1
ATOM 1857 O O . PHE D 1 55 ? 27.528 18.896 33.754 1.00 67.90 52 PHE D O 1
ATOM 1866 N N . ASN E 1 2 ? 49.908 71.723 73.311 1.00 66.85 -1 ASN E N 1
ATOM 1867 C CA . ASN E 1 2 ? 49.197 72.942 72.935 1.00 63.57 -1 ASN E CA 1
ATOM 1868 C C . ASN E 1 2 ? 48.162 72.604 71.863 1.00 60.66 -1 ASN E C 1
ATOM 1869 O O . ASN E 1 2 ? 46.995 72.317 72.157 1.00 59.97 -1 ASN E O 1
ATOM 1874 N N . ALA E 1 3 ? 48.606 72.620 70.611 1.00 53.02 0 ALA E N 1
ATOM 1875 C CA . ALA E 1 3 ? 47.752 72.200 69.515 1.00 46.71 0 ALA E CA 1
ATOM 1876 C C . ALA E 1 3 ? 47.435 70.708 69.588 1.00 42.53 0 ALA E C 1
ATOM 1877 O O . ALA E 1 3 ? 48.160 69.918 70.198 1.00 47.78 0 ALA E O 1
ATOM 1887 N N . LYS E 1 5 ? 45.847 67.752 66.389 1.00 46.93 2 LYS E N 1
ATOM 1888 C CA . LYS E 1 5 ? 45.782 67.749 64.925 1.00 41.62 2 LYS E CA 1
ATOM 1889 C C . LYS E 1 5 ? 44.896 66.805 64.272 1.00 37.59 2 LYS E C 1
ATOM 1890 O O . LYS E 1 5 ? 44.640 65.783 64.774 1.00 38.62 2 LYS E O 1
ATOM 1896 N N . TYR E 1 6 ? 44.399 67.252 63.147 1.00 34.35 3 TYR E N 1
ATOM 1897 C CA . TYR E 1 6 ? 43.513 66.488 62.294 1.00 32.64 3 TYR E CA 1
ATOM 1898 C C . TYR E 1 6 ? 44.243 66.173 60.992 1.00 33.02 3 TYR E C 1
ATOM 1899 O O . TYR E 1 6 ? 45.153 66.903 60.579 1.00 31.34 3 TYR E O 1
ATOM 1908 N N . PHE E 1 7 ? 43.856 65.085 60.342 1.00 29.57 4 PHE E N 1
ATOM 1909 C CA . PHE E 1 7 ? 44.387 64.750 59.031 1.00 29.01 4 PHE E CA 1
ATOM 1910 C C . PHE E 1 7 ? 43.274 64.875 57.999 1.00 27.13 4 PHE E C 1
ATOM 1911 O O . PHE E 1 7 ? 42.090 64.679 58.319 1.00 32.88 4 PHE E O 1
ATOM 1919 N N . GLN E 1 8 ? 43.632 65.375 56.821 1.00 26.56 5 GLN E N 1
ATOM 1920 C CA . GLN E 1 8 ? 42.652 65.633 55.762 1.00 29.39 5 GLN E CA 1
ATOM 1921 C C . GLN E 1 8 ? 42.823 64.560 54.701 1.00 35.56 5 GLN E C 1
ATOM 1922 O O . GLN E 1 8 ? 43.881 64.493 54.064 1.00 41.47 5 GLN E O 1
ATOM 1928 N N . ILE E 1 9 ? 41.789 63.713 54.552 1.00 29.73 6 ILE E N 1
ATOM 1929 C CA . ILE E 1 9 ? 41.720 62.550 53.650 1.00 31.92 6 ILE E CA 1
ATOM 1930 C C . ILE E 1 9 ? 40.910 63.019 52.445 1.00 29.60 6 ILE E C 1
ATOM 1931 O O . ILE E 1 9 ? 39.745 63.407 52.599 1.00 32.72 6 ILE E O 1
ATOM 1936 N N . ASP E 1 10 ? 41.488 62.966 51.246 1.00 25.99 7 ASP E N 1
ATOM 1937 C CA . ASP E 1 10 ? 40.642 63.293 50.109 1.00 27.19 7 ASP E CA 1
ATOM 1938 C C . ASP E 1 10 ? 39.740 62.099 49.792 1.00 26.45 7 ASP E C 1
ATOM 1939 O O . ASP E 1 10 ? 39.976 60.967 50.243 1.00 21.91 7 ASP E O 1
ATOM 1944 N N . GLU E 1 11 ? 38.684 62.359 49.016 1.00 25.66 8 GLU E N 1
ATOM 1945 C CA . GLU E 1 11 ? 37.679 61.321 48.843 1.00 22.27 8 GLU E CA 1
ATOM 1946 C C . GLU E 1 11 ? 38.251 60.126 48.115 1.00 19.07 8 GLU E C 1
ATOM 1947 O O . GLU E 1 11 ? 37.934 58.983 48.454 1.00 18.02 8 GLU E O 1
ATOM 1953 N N . LEU E 1 12 ? 39.146 60.356 47.144 1.00 21.52 9 LEU E N 1
ATOM 1954 C CA . LEU E 1 12 ? 39.701 59.191 46.439 1.00 20.45 9 LEU E CA 1
ATOM 1955 C C . LEU E 1 12 ? 40.500 58.291 47.354 1.00 17.00 9 LEU E C 1
ATOM 1956 O O . LEU E 1 12 ? 40.474 57.063 47.205 1.00 17.18 9 LEU E O 1
ATOM 1961 N N . THR E 1 13 ? 41.232 58.870 48.308 1.00 19.10 10 THR E N 1
ATOM 1962 C CA . THR E 1 13 ? 42.025 58.051 49.214 1.00 18.82 10 THR E CA 1
ATOM 1963 C C . THR E 1 13 ? 41.112 57.220 50.099 1.00 16.70 10 THR E C 1
ATOM 1964 O O . THR E 1 13 ? 41.379 56.045 50.387 1.00 17.40 10 THR E O 1
ATOM 1968 N N . LEU E 1 14 ? 40.018 57.823 50.561 1.00 14.84 11 LEU E N 1
ATOM 1969 C CA . LEU E 1 14 ? 39.088 57.067 51.386 1.00 14.22 11 LEU E CA 1
ATOM 1970 C C . LEU E 1 14 ? 38.431 55.947 50.598 1.00 15.63 11 LEU E C 1
ATOM 1971 O O . LEU E 1 14 ? 38.364 54.795 51.078 1.00 13.44 11 LEU E O 1
ATOM 1976 N N . ASN E 1 15 ? 37.997 56.258 49.373 1.00 14.38 12 ASN E N 1
ATOM 1977 C CA . ASN E 1 15 ? 37.350 55.271 48.532 1.00 13.36 12 ASN E CA 1
ATOM 1978 C C . ASN E 1 15 ? 38.317 54.151 48.163 1.00 14.47 12 ASN E C 1
ATOM 1979 O O . ASN E 1 15 ? 37.891 52.987 48.019 1.00 14.20 12 ASN E O 1
ATOM 1984 N N . ALA E 1 16 ? 39.626 54.443 48.054 1.00 13.79 13 ALA E N 1
ATOM 1985 C CA . ALA E 1 16 ? 40.557 53.341 47.745 1.00 13.88 13 ALA E CA 1
ATOM 1986 C C . ALA E 1 16 ? 40.594 52.325 48.887 1.00 11.30 13 ALA E C 1
ATOM 1987 O O . ALA E 1 16 ? 40.612 51.089 48.666 1.00 13.87 13 ALA E O 1
ATOM 2005 N N . LEU E 1 18 ? 38.239 51.769 51.084 1.00 11.67 15 LEU E N 1
ATOM 2006 C CA . LEU E 1 18 ? 36.982 51.008 51.038 1.00 12.68 15 LEU E CA 1
ATOM 2007 C C . LEU E 1 18 ? 37.010 49.918 49.966 1.00 12.54 15 LEU E C 1
ATOM 2008 O O . LEU E 1 18 ? 36.573 48.765 50.219 1.00 13.23 15 LEU E O 1
ATOM 2013 N N . ARG E 1 19 ? 37.541 50.224 48.774 1.00 11.44 16 ARG E N 1
ATOM 2014 C CA . ARG E 1 19 ? 37.610 49.182 47.759 1.00 10.02 16 ARG E CA 1
ATOM 2015 C C . ARG E 1 19 ? 38.499 48.016 48.203 1.00 13.37 16 ARG E C 1
ATOM 2016 O O . ARG E 1 19 ? 38.230 46.851 47.886 1.00 13.93 16 ARG E O 1
ATOM 2024 N N . ILE E 1 20 ? 39.619 48.306 48.866 1.00 10.92 17 ILE E N 1
ATOM 2025 C CA . ILE E 1 20 ? 40.502 47.213 49.266 1.00 12.64 17 ILE E CA 1
ATOM 2026 C C . ILE E 1 20 ? 39.773 46.225 50.171 1.00 10.33 17 ILE E C 1
ATOM 2027 O O . ILE E 1 20 ? 39.993 45.006 50.057 1.00 12.18 17 ILE E O 1
ATOM 2032 N N . THR E 1 21 ? 38.840 46.727 51.015 1.00 11.92 18 THR E N 1
ATOM 2033 C CA . THR E 1 21 ? 38.167 45.837 51.957 1.00 12.44 18 THR E CA 1
ATOM 2034 C C . THR E 1 21 ? 37.332 44.759 51.258 1.00 12.76 18 THR E C 1
ATOM 2035 O O . THR E 1 21 ? 37.042 43.722 51.869 1.00 15.35 18 THR E O 1
ATOM 2039 N N . THR E 1 22 ? 36.993 44.958 49.973 1.00 14.45 19 THR E N 1
ATOM 2040 C CA . THR E 1 22 ? 36.101 44.043 49.299 1.00 15.58 19 THR E CA 1
ATOM 2041 C C . THR E 1 22 ? 36.803 43.200 48.242 1.00 14.23 19 THR E C 1
ATOM 2042 O O . THR E 1 22 ? 36.126 42.409 47.560 1.00 18.08 19 THR E O 1
ATOM 2046 N N . ILE E 1 23 ? 38.136 43.191 48.194 1.00 12.49 20 ILE E N 1
ATOM 2047 C CA . ILE E 1 23 ? 38.846 42.362 47.211 1.00 13.36 20 ILE E CA 1
ATOM 2048 C C . ILE E 1 23 ? 38.978 40.950 47.781 1.00 14.59 20 ILE E C 1
ATOM 2049 O O . ILE E 1 23 ? 39.873 40.679 48.595 1.00 13.13 20 ILE E O 1
ATOM 2054 N N . GLU E 1 24 ? 38.110 40.027 47.318 1.00 15.78 21 GLU E N 1
ATOM 2055 C CA . GLU E 1 24 ? 37.937 38.728 47.960 1.00 19.20 21 GLU E CA 1
ATOM 2056 C C . GLU E 1 24 ? 39.103 37.784 47.723 1.00 16.49 21 GLU E C 1
ATOM 2057 O O . GLU E 1 24 ? 39.332 36.890 48.556 1.00 19.03 21 GLU E O 1
ATOM 2063 N N . SER E 1 25 ? 39.905 38.045 46.687 1.00 13.64 22 SER E N 1
ATOM 2064 C CA . SER E 1 25 ? 41.036 37.145 46.430 1.00 16.06 22 SER E CA 1
ATOM 2065 C C . SER E 1 25 ? 42.281 37.464 47.248 1.00 13.08 22 SER E C 1
ATOM 2066 O O . SER E 1 25 ? 43.270 36.748 47.136 1.00 15.03 22 SER E O 1
ATOM 2069 N N . LEU E 1 26 ? 42.233 38.490 48.055 1.00 10.94 23 LEU E N 1
ATOM 2070 C CA . LEU E 1 26 ? 43.192 38.780 49.105 1.00 11.94 23 LEU E CA 1
ATOM 2071 C C . LEU E 1 26 ? 42.602 38.252 50.399 1.00 11.49 23 LEU E C 1
ATOM 2072 O O . LEU E 1 26 ? 41.389 38.367 50.630 1.00 13.22 23 LEU E O 1
ATOM 2077 N N . THR E 1 27 ? 43.426 37.626 51.255 1.00 12.27 24 THR E N 1
ATOM 2078 C CA . THR E 1 27 ? 42.836 37.209 52.528 1.00 12.77 24 THR E CA 1
ATOM 2079 C C . THR E 1 27 ? 42.432 38.430 53.349 1.00 11.85 24 THR E C 1
ATOM 2080 O O . THR E 1 27 ? 42.898 39.535 53.094 1.00 11.70 24 THR E O 1
ATOM 2084 N N . PRO E 1 28 ? 41.546 38.277 54.330 1.00 11.29 25 PRO E N 1
ATOM 2085 C CA . PRO E 1 28 ? 41.248 39.425 55.195 1.00 12.29 25 PRO E CA 1
ATOM 2086 C C . PRO E 1 28 ? 42.494 39.998 55.817 1.00 11.45 25 PRO E C 1
ATOM 2087 O O . PRO E 1 28 ? 42.581 41.244 55.936 1.00 13.35 25 PRO E O 1
ATOM 2091 N N . GLU E 1 29 ? 43.453 39.147 56.264 1.00 14.52 26 GLU E N 1
ATOM 2092 C CA . GLU E 1 29 ? 44.665 39.704 56.867 1.00 18.92 26 GLU E CA 1
ATOM 2093 C C . GLU E 1 29 ? 45.429 40.538 55.860 1.00 15.15 26 GLU E C 1
ATOM 2094 O O . GLU E 1 29 ? 45.966 41.586 56.198 1.00 12.81 26 GLU E O 1
ATOM 2100 N N . GLN E 1 30 ? 45.485 40.091 54.596 1.00 13.08 27 GLN E N 1
ATOM 2101 C CA . GLN E 1 30 ? 46.174 40.877 53.560 1.00 12.26 27 GLN E CA 1
ATOM 2102 C C . GLN E 1 30 ? 45.493 42.229 53.355 1.00 12.47 27 GLN E C 1
ATOM 2103 O O . GLN E 1 30 ? 46.164 43.251 53.193 1.00 13.32 27 GLN E O 1
ATOM 2109 N N . ARG E 1 31 ? 44.193 42.254 53.363 1.00 13.03 28 ARG E N 1
ATOM 2110 C CA . ARG E 1 31 ? 43.488 43.494 53.220 1.00 12.29 28 ARG E CA 1
ATOM 2111 C C . ARG E 1 31 ? 43.714 44.401 54.430 1.00 13.72 28 ARG E C 1
ATOM 2112 O O . ARG E 1 31 ? 43.873 45.547 54.267 1.00 13.70 28 ARG E O 1
ATOM 2120 N N . LEU E 1 32 ? 43.718 43.841 55.620 1.00 14.38 29 LEU E N 1
ATOM 2121 C CA . LEU E 1 32 ? 44.049 44.633 56.814 1.00 14.68 29 LEU E CA 1
ATOM 2122 C C . LEU E 1 32 ? 45.435 45.250 56.714 1.00 14.72 29 LEU E C 1
ATOM 2123 O O . LEU E 1 32 ? 45.627 46.418 57.121 1.00 17.78 29 LEU E O 1
ATOM 2128 N N . GLU E 1 33 ? 46.429 44.470 56.258 1.00 13.18 30 GLU E N 1
ATOM 2129 C CA . GLU E 1 33 ? 47.794 44.971 56.182 1.00 15.85 30 GLU E CA 1
ATOM 2130 C C . GLU E 1 33 ? 47.887 46.097 55.165 1.00 15.59 30 GLU E C 1
ATOM 2131 O O . GLU E 1 33 ? 48.548 47.122 55.414 1.00 14.78 30 GLU E O 1
ATOM 2137 N N . LEU E 1 34 ? 47.184 45.966 54.028 1.00 12.52 31 LEU E N 1
ATOM 2138 C CA . LEU E 1 34 ? 47.177 47.057 53.051 1.00 11.17 31 LEU E CA 1
ATOM 2139 C C . LEU E 1 34 ? 46.503 48.315 53.636 1.00 15.70 31 LEU E C 1
ATOM 2140 O O . LEU E 1 34 ? 46.973 49.453 53.399 1.00 15.39 31 LEU E O 1
ATOM 2145 N N . ILE E 1 35 ? 45.374 48.144 54.349 1.00 14.38 32 ILE E N 1
ATOM 2146 C CA . ILE E 1 35 ? 44.712 49.324 54.909 1.00 13.56 32 ILE E CA 1
ATOM 2147 C C . ILE E 1 35 ? 45.565 49.947 56.004 1.00 15.31 32 ILE E C 1
ATOM 2148 O O . ILE E 1 35 ? 45.662 51.185 56.109 1.00 16.79 32 ILE E O 1
ATOM 2153 N N . LYS E 1 36 ? 46.229 49.117 56.802 1.00 15.82 33 LYS E N 1
ATOM 2154 C CA . LYS E 1 36 ? 47.164 49.631 57.800 1.00 21.31 33 LYS E CA 1
ATOM 2155 C C . LYS E 1 36 ? 48.219 50.522 57.149 1.00 20.11 33 LYS E C 1
ATOM 2156 O O . LYS E 1 36 ? 48.496 51.642 57.616 1.00 18.01 33 LYS E O 1
ATOM 2162 N N . ALA E 1 37 ? 48.806 50.036 56.059 1.00 15.49 34 ALA E N 1
ATOM 2163 C CA . ALA E 1 37 ? 49.818 50.798 55.327 1.00 14.90 34 ALA E CA 1
ATOM 2164 C C . ALA E 1 37 ? 49.260 52.130 54.818 1.00 15.05 34 ALA E C 1
ATOM 2165 O O . ALA E 1 37 ? 49.912 53.172 54.960 1.00 19.79 34 ALA E O 1
ATOM 2167 N N . HIS E 1 38 ? 48.049 52.121 54.242 1.00 16.13 35 HIS E N 1
ATOM 2168 C CA . HIS E 1 38 ? 47.412 53.383 53.858 1.00 17.99 35 HIS E CA 1
ATOM 2169 C C . HIS E 1 38 ? 47.203 54.334 55.055 1.00 17.08 35 HIS E C 1
ATOM 2170 O O . HIS E 1 38 ? 47.470 55.545 54.935 1.00 20.22 35 HIS E O 1
ATOM 2177 N N . LEU E 1 39 ? 46.721 53.800 56.210 1.00 17.19 36 LEU E N 1
ATOM 2178 C CA . LEU E 1 39 ? 46.478 54.636 57.396 1.00 14.92 36 LEU E CA 1
ATOM 2179 C C . LEU E 1 39 ? 47.770 55.252 57.892 1.00 14.70 36 LEU E C 1
ATOM 2180 O O . LEU E 1 39 ? 47.784 56.408 58.317 1.00 18.12 36 LEU E O 1
ATOM 2185 N N . LEU E 1 40 ? 48.867 54.459 57.880 1.00 16.65 37 LEU E N 1
ATOM 2186 C CA . LEU E 1 40 ? 50.172 54.959 58.310 1.00 23.56 37 LEU E CA 1
ATOM 2187 C C . LEU E 1 40 ? 50.664 56.082 57.408 1.00 23.91 37 LEU E C 1
ATOM 2188 O O . LEU E 1 40 ? 51.303 57.035 57.884 1.00 24.43 37 LEU E O 1
ATOM 2193 N N A ASN E 1 41 ? 50.346 56.007 56.113 0.60 20.33 38 ASN E N 1
ATOM 2194 N N B ASN E 1 41 ? 50.361 56.004 56.110 0.40 21.92 38 ASN E N 1
ATOM 2195 C CA A ASN E 1 41 ? 50.769 57.043 55.184 0.60 25.62 38 ASN E CA 1
ATOM 2196 C CA B ASN E 1 41 ? 50.780 57.062 55.200 0.40 25.91 38 ASN E CA 1
ATOM 2197 C C A ASN E 1 41 ? 49.990 58.343 55.376 0.60 30.99 38 ASN E C 1
ATOM 2198 C C B ASN E 1 41 ? 50.016 58.356 55.464 0.40 30.06 38 ASN E C 1
ATOM 2199 O O A ASN E 1 41 ? 50.548 59.432 55.171 0.60 32.40 38 ASN E O 1
ATOM 2200 O O B ASN E 1 41 ? 50.601 59.449 55.403 0.40 31.05 38 ASN E O 1
ATOM 2209 N N . ILE E 1 42 ? 48.718 58.253 55.772 1.00 24.26 39 ILE E N 1
ATOM 2210 C CA . ILE E 1 42 ? 47.913 59.438 56.130 1.00 20.27 39 ILE E CA 1
ATOM 2211 C C . ILE E 1 42 ? 48.517 60.187 57.293 1.00 30.88 39 ILE E C 1
ATOM 2212 O O . ILE E 1 42 ? 48.455 61.422 57.338 1.00 32.00 39 ILE E O 1
ATOM 2217 N N . LYS E 1 43 ? 49.138 59.472 58.224 1.00 73.27 40 LYS E N 1
ATOM 2218 C CA . LYS E 1 43 ? 49.672 60.114 59.406 1.00 68.46 40 LYS E CA 1
ATOM 2219 C C . LYS E 1 43 ? 51.004 60.810 59.151 1.00 66.96 40 LYS E C 1
ATOM 2220 O O . LYS E 1 43 ? 51.464 61.558 60.023 1.00 63.50 40 LYS E O 1
ATOM 2226 N N A THR E 1 44 ? 51.614 60.626 57.976 0.52 69.93 41 THR E N 1
ATOM 2227 N N B THR E 1 44 ? 51.626 60.607 57.973 0.48 69.96 41 THR E N 1
ATOM 2228 C CA A THR E 1 44 ? 52.951 61.160 57.700 0.52 69.11 41 THR E CA 1
ATOM 2229 C CA B THR E 1 44 ? 52.947 61.201 57.775 0.48 68.84 41 THR E CA 1
ATOM 2230 C C A THR E 1 44 ? 52.897 62.349 56.747 0.52 69.97 41 THR E C 1
ATOM 2231 C C B THR E 1 44 ? 52.919 62.336 56.751 0.48 69.96 41 THR E C 1
ATOM 2232 O O A THR E 1 44 ? 52.197 62.292 55.730 0.52 73.57 41 THR E O 1
ATOM 2233 O O B THR E 1 44 ? 52.267 62.227 55.709 0.48 73.68 41 THR E O 1
ATOM 2240 N N . PRO E 1 45 ? 53.622 63.432 57.019 1.00 67.27 42 PRO E N 1
ATOM 2241 C CA . PRO E 1 45 ? 53.609 64.582 56.110 1.00 69.28 42 PRO E CA 1
ATOM 2242 C C . PRO E 1 45 ? 54.680 64.498 55.031 1.00 74.47 42 PRO E C 1
ATOM 2243 O O . PRO E 1 45 ? 55.691 63.802 55.161 1.00 78.45 42 PRO E O 1
ATOM 2247 N N . SER E 1 46 ? 54.487 65.254 53.973 1.00 75.88 43 SER E N 1
ATOM 2248 C CA . SER E 1 46 ? 55.471 65.264 52.919 1.00 78.90 43 SER E CA 1
ATOM 2249 C C . SER E 1 46 ? 56.417 66.457 53.079 1.00 80.98 43 SER E C 1
ATOM 2250 O O . SER E 1 46 ? 57.638 66.336 52.920 1.00 85.17 43 SER E O 1
ATOM 2253 N N . ASP E 1 47 ? 55.794 67.606 53.317 1.00 77.99 44 ASP E N 1
AT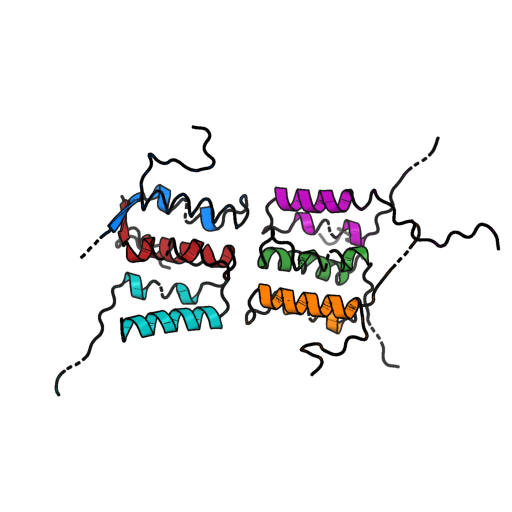OM 2254 C CA . ASP E 1 47 ? 56.433 68.888 53.644 1.00 72.81 44 ASP E CA 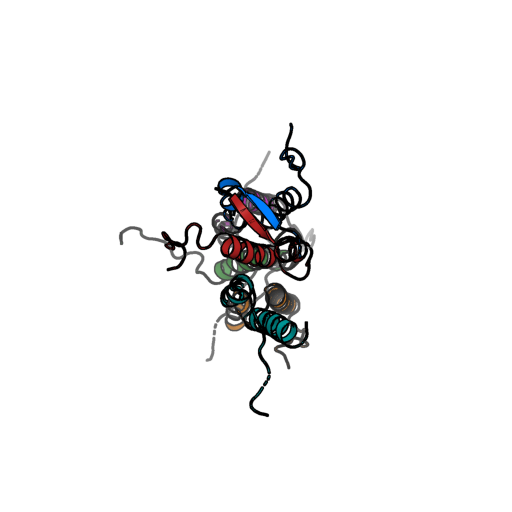1
ATOM 2255 C C . ASP E 1 47 ? 57.593 69.245 52.721 1.00 75.35 44 ASP E C 1
ATOM 2256 O O . ASP E 1 47 ? 58.563 69.826 53.140 1.00 71.55 44 ASP E O 1
ATOM 2261 N N . ASP E 1 48 ? 57.478 68.915 51.451 1.00 83.19 45 ASP E N 1
ATOM 2262 C CA . ASP E 1 48 ? 58.541 69.136 50.463 1.00 89.23 45 ASP E CA 1
ATOM 2263 C C . ASP E 1 48 ? 58.513 70.541 49.878 1.00 83.51 45 ASP E C 1
ATOM 2264 O O . ASP E 1 48 ? 58.775 70.724 48.684 1.00 90.53 45 ASP E O 1
ATOM 2269 N N . ASN E 1 49 ? 58.200 71.546 50.689 1.00 73.61 46 ASN E N 1
ATOM 2270 C CA . ASN E 1 49 ? 58.106 72.920 50.222 1.00 73.79 46 ASN E CA 1
ATOM 2271 C C . ASN E 1 49 ? 59.483 73.565 50.261 1.00 72.45 46 ASN E C 1
ATOM 2272 O O . ASN E 1 49 ? 60.338 73.181 51.063 1.00 70.32 46 ASN E O 1
ATOM 2277 N N . GLU E 1 50 ? 59.703 74.530 49.370 1.00 74.23 47 GLU E N 1
ATOM 2278 C CA . GLU E 1 50 ? 60.912 75.331 49.450 1.00 72.96 47 GLU E CA 1
ATOM 2279 C C . GLU E 1 50 ? 60.878 76.160 50.731 1.00 68.80 47 GLU E C 1
ATOM 2280 O O . GLU E 1 50 ? 59.828 76.693 51.091 1.00 67.93 47 GLU E O 1
ATOM 2286 N N . PRO E 1 51 ? 61.993 76.281 51.445 1.00 66.87 48 PRO E N 1
ATOM 2287 C CA . PRO E 1 51 ? 61.979 77.100 52.664 1.00 63.66 48 PRO E CA 1
ATOM 2288 C C . PRO E 1 51 ? 62.195 78.576 52.352 1.00 63.81 48 PRO E C 1
ATOM 2289 O O . PRO E 1 51 ? 63.342 78.993 52.163 1.00 64.21 48 PRO E O 1
ATOM 2293 N N . TRP E 1 52 ? 61.133 79.372 52.239 1.00 64.08 49 TRP E N 1
ATOM 2294 C CA . TRP E 1 52 ? 61.275 80.819 52.088 1.00 64.38 49 TRP E CA 1
ATOM 2295 C C . TRP E 1 52 ? 60.992 81.475 53.430 1.00 62.16 49 TRP E C 1
ATOM 2296 O O . TRP E 1 52 ? 59.937 81.236 54.030 1.00 61.66 49 TRP E O 1
ATOM 2307 N N . ASP E 1 53 ? 61.942 82.288 53.902 1.00 61.34 50 ASP E N 1
ATOM 2308 C CA . ASP E 1 53 ? 61.821 82.955 55.189 1.00 59.98 50 ASP E CA 1
ATOM 2309 C C . ASP E 1 53 ? 61.314 84.387 55.065 1.00 61.37 50 ASP E C 1
ATOM 2310 O O . ASP E 1 53 ? 61.012 85.018 56.086 1.00 61.08 50 ASP E O 1
ATOM 2315 N N . GLU E 1 54 ? 61.181 84.887 53.839 1.00 63.41 51 GLU E N 1
ATOM 2316 C CA . GLU E 1 54 ? 60.717 86.235 53.544 1.00 65.46 51 GLU E CA 1
ATOM 2317 C C . GLU E 1 54 ? 60.515 86.313 52.042 1.00 68.01 51 GLU E C 1
ATOM 2318 O O . GLU E 1 54 ? 60.896 85.406 51.301 1.00 68.15 51 GLU E O 1
ATOM 2324 N N . PHE E 1 55 ? 59.923 87.415 51.605 1.00 70.63 52 PHE E N 1
ATOM 2325 C CA . PHE E 1 55 ? 59.822 87.735 50.178 1.00 81.25 52 PHE E CA 1
ATOM 2326 C C . PHE E 1 55 ? 59.058 89.051 50.035 1.00 90.16 52 PHE E C 1
ATOM 2327 O O . PHE E 1 55 ? 59.281 89.813 49.093 1.00 94.16 52 PHE E O 1
ATOM 2336 N N . SER F 1 1 ? 49.900 -4.694 5.915 1.00 104.88 -2 SER F N 1
ATOM 2337 C CA . SER F 1 1 ? 49.227 -3.943 4.855 1.00 108.62 -2 SER F CA 1
ATOM 2338 C C . SER F 1 1 ? 47.743 -3.871 5.143 1.00 101.90 -2 SER F C 1
ATOM 2339 O O . SER F 1 1 ? 47.115 -2.816 5.003 1.00 104.11 -2 SER F O 1
ATOM 2342 N N . ASN F 1 2 ? 47.180 -5.019 5.514 1.00 89.71 -1 ASN F N 1
ATOM 2343 C CA . ASN F 1 2 ? 45.898 -5.013 6.194 1.00 78.10 -1 ASN F CA 1
ATOM 2344 C C . ASN F 1 2 ? 46.033 -4.650 7.669 1.00 57.82 -1 ASN F C 1
ATOM 2345 O O . ASN F 1 2 ? 45.019 -4.672 8.368 1.00 54.37 -1 ASN F O 1
ATOM 2350 N N . ALA F 1 3 ? 47.244 -4.314 8.142 1.00 53.94 0 ALA F N 1
ATOM 2351 C CA . ALA F 1 3 ? 47.499 -4.009 9.544 1.00 53.88 0 ALA F CA 1
ATOM 2352 C C . ALA F 1 3 ? 47.590 -2.502 9.783 1.00 52.28 0 ALA F C 1
ATOM 2353 O O . ALA F 1 3 ? 48.041 -1.736 8.924 1.00 49.98 0 ALA F O 1
ATOM 2363 N N . LYS F 1 5 ? 48.359 0.722 12.849 1.00 41.97 2 LYS F N 1
ATOM 2364 C CA . LYS F 1 5 ? 49.044 1.060 14.092 1.00 48.15 2 LYS F CA 1
ATOM 2365 C C . LYS F 1 5 ? 48.082 1.782 15.021 1.00 33.65 2 LYS F C 1
ATOM 2366 O O . LYS F 1 5 ? 47.416 2.728 14.596 1.00 38.70 2 LYS F O 1
ATOM 2372 N N . TYR F 1 6 ? 48.010 1.349 16.284 1.00 34.16 3 TYR F N 1
ATOM 2373 C CA . TYR F 1 6 ? 47.124 1.979 17.265 1.00 31.97 3 TYR F CA 1
ATOM 2374 C C . TYR F 1 6 ? 47.874 2.361 18.531 1.00 32.12 3 TYR F C 1
ATOM 2375 O O . TYR F 1 6 ? 48.806 1.675 18.962 1.00 32.99 3 TYR F O 1
ATOM 2384 N N . PHE F 1 7 ? 47.412 3.429 19.158 1.00 27.04 4 PHE F N 1
ATOM 2385 C CA . PHE F 1 7 ? 47.945 3.856 20.435 1.00 25.95 4 PHE F CA 1
ATOM 2386 C C . PHE F 1 7 ? 46.894 3.622 21.500 1.00 28.56 4 PHE F C 1
ATOM 2387 O O . PHE F 1 7 ? 45.703 3.828 21.258 1.00 32.12 4 PHE F O 1
ATOM 2395 N N . GLN F 1 8 ? 47.328 3.180 22.676 1.00 32.87 5 GLN F N 1
ATOM 2396 C CA . GLN F 1 8 ? 46.410 2.826 23.748 1.00 34.53 5 GLN F CA 1
ATOM 2397 C C . GLN F 1 8 ? 46.526 3.895 24.813 1.00 35.49 5 GLN F C 1
ATOM 2398 O O . GLN F 1 8 ? 47.635 4.208 25.245 1.00 37.70 5 GLN F O 1
ATOM 2404 N N . ILE F 1 9 ? 45.399 4.495 25.182 1.00 26.99 6 ILE F N 1
ATOM 2405 C CA . ILE F 1 9 ? 45.391 5.557 26.169 1.00 34.96 6 ILE F CA 1
ATOM 2406 C C . ILE F 1 9 ? 44.370 5.174 27.222 1.00 28.17 6 ILE F C 1
ATOM 2407 O O . ILE F 1 9 ? 43.200 4.942 26.898 1.00 28.31 6 ILE F O 1
ATOM 2412 N N . ASP F 1 10 ? 44.808 5.108 28.474 1.00 25.49 7 ASP F N 1
ATOM 2413 C CA . ASP F 1 10 ? 43.900 4.837 29.573 1.00 26.20 7 ASP F CA 1
ATOM 2414 C C . ASP F 1 10 ? 42.902 5.988 29.759 1.00 24.80 7 ASP F C 1
ATOM 2415 O O . ASP F 1 10 ? 43.161 7.151 29.426 1.00 22.66 7 ASP F O 1
ATOM 2420 N N . GLU F 1 11 ? 41.781 5.652 30.403 1.00 27.61 8 GLU F N 1
ATOM 2421 C CA . GLU F 1 11 ? 40.719 6.642 30.592 1.00 27.04 8 GLU F CA 1
ATOM 2422 C C . GLU F 1 11 ? 41.185 7.830 31.431 1.00 25.79 8 GLU F C 1
ATOM 2423 O O . GLU F 1 11 ? 40.806 8.978 31.169 1.00 24.46 8 GLU F O 1
ATOM 2429 N N . LEU F 1 12 ? 41.997 7.594 32.458 1.00 24.96 9 LEU F N 1
ATOM 2430 C CA . LEU F 1 12 ? 42.483 8.728 33.251 1.00 31.37 9 LEU F CA 1
ATOM 2431 C C . LEU F 1 12 ? 43.347 9.681 32.420 1.00 24.06 9 LEU F C 1
ATOM 2432 O O . LEU F 1 12 ? 43.264 10.901 32.589 1.00 21.97 9 LEU F O 1
ATOM 2437 N N . THR F 1 13 ? 44.152 9.166 31.480 1.00 21.91 10 THR F N 1
ATOM 2438 C CA . THR F 1 13 ? 44.922 10.097 30.649 1.00 20.57 10 THR F CA 1
ATOM 2439 C C . THR F 1 13 ? 44.013 10.912 29.727 1.00 23.62 10 THR F C 1
ATOM 2440 O O . THR F 1 13 ? 44.256 12.094 29.481 1.00 22.02 10 THR F O 1
ATOM 2444 N N . LEU F 1 14 ? 43.028 10.264 29.120 1.00 19.00 11 LEU F N 1
ATOM 2445 C CA . LEU F 1 14 ? 42.072 10.982 28.298 1.00 18.42 11 LEU F CA 1
ATOM 2446 C C . LEU F 1 14 ? 41.375 12.067 29.110 1.00 18.30 11 LEU F C 1
ATOM 2447 O O . LEU F 1 14 ? 41.252 13.218 28.674 1.00 16.60 11 LEU F O 1
ATOM 2452 N N . ASN F 1 15 ? 40.877 11.694 30.301 1.00 18.74 12 ASN F N 1
ATOM 2453 C CA . ASN F 1 15 ? 40.123 12.654 31.082 1.00 20.36 12 ASN F CA 1
ATOM 2454 C C . ASN F 1 15 ? 41.001 13.784 31.576 1.00 18.83 12 ASN F C 1
ATOM 2455 O O . ASN F 1 15 ? 40.526 14.911 31.682 1.00 20.49 12 ASN F O 1
ATOM 2460 N N . ALA F 1 16 ? 42.288 13.519 31.827 1.00 16.79 13 ALA F N 1
ATOM 2461 C CA . ALA F 1 16 ? 43.189 14.601 32.206 1.00 22.52 13 ALA F CA 1
ATOM 2462 C C . ALA F 1 16 ? 43.303 15.617 31.093 1.00 21.61 13 ALA F C 1
ATOM 2463 O O . ALA F 1 16 ? 43.316 16.836 31.351 1.00 19.46 13 ALA F O 1
ATOM 2481 N N . LEU F 1 18 ? 41.078 16.268 28.802 1.00 17.15 15 LEU F N 1
ATOM 2482 C CA . LEU F 1 18 ? 39.813 17.006 28.772 1.00 17.67 15 LEU F CA 1
ATOM 2483 C C . LEU F 1 18 ? 39.785 18.090 29.832 1.00 18.63 15 LEU F C 1
ATOM 2484 O O . LEU F 1 18 ? 39.343 19.225 29.579 1.00 23.32 15 LEU F O 1
ATOM 2489 N N . ARG F 1 19 ? 40.265 17.785 31.033 1.00 19.33 16 ARG F N 1
ATOM 2490 C CA . ARG F 1 19 ? 40.246 18.805 32.076 1.00 20.14 16 ARG F CA 1
ATOM 2491 C C . ARG F 1 19 ? 41.216 19.940 31.819 1.00 25.15 16 ARG F C 1
ATOM 2492 O O . ARG F 1 19 ? 40.949 21.078 32.240 1.00 21.18 16 ARG F O 1
ATOM 2500 N N . ILE F 1 20 ? 42.338 19.688 31.144 1.00 21.19 17 ILE F N 1
ATOM 2501 C CA . ILE F 1 20 ? 43.234 20.816 30.862 1.00 20.79 17 ILE F CA 1
ATOM 2502 C C . ILE F 1 20 ? 42.548 21.874 30.010 1.00 20.08 17 ILE F C 1
ATOM 2503 O O . ILE F 1 20 ? 42.877 23.069 30.109 1.00 21.93 17 ILE F O 1
ATOM 2508 N N . THR F 1 21 ? 41.584 21.477 29.176 1.00 21.71 18 THR F N 1
ATOM 2509 C CA . THR F 1 21 ? 41.000 22.464 28.273 1.00 23.90 18 THR F CA 1
ATOM 2510 C C . THR F 1 21 ? 40.244 23.573 28.983 1.00 25.33 18 THR F C 1
ATOM 2511 O O . THR F 1 21 ? 40.086 24.663 28.398 1.00 26.75 18 THR F O 1
ATOM 2515 N N . THR F 1 22 ? 39.840 23.367 30.244 1.00 22.66 19 THR F N 1
ATOM 2516 C CA . THR F 1 22 ? 39.038 24.357 30.963 1.00 31.18 19 THR F CA 1
ATOM 2517 C C . THR F 1 22 ? 39.745 24.882 32.227 1.00 30.25 19 THR F C 1
ATOM 2518 O O . THR F 1 22 ? 39.090 25.440 33.129 1.00 33.18 19 THR F O 1
ATOM 2522 N N . ILE F 1 23 ? 41.076 24.766 32.300 1.00 18.93 20 ILE F N 1
ATOM 2523 C CA . ILE F 1 23 ? 41.839 25.446 33.353 1.00 16.05 20 ILE F CA 1
ATOM 2524 C C . ILE F 1 23 ? 41.931 26.928 32.999 1.00 18.39 20 ILE F C 1
ATOM 2525 O O . ILE F 1 23 ? 42.841 27.388 32.277 1.00 16.57 20 ILE F O 1
ATOM 2530 N N . GLU F 1 24 ? 41.010 27.709 33.535 1.00 16.26 21 GLU F N 1
ATOM 2531 C CA . GLU F 1 24 ? 40.855 29.079 33.066 1.00 19.01 21 GLU F CA 1
ATOM 2532 C C . GLU F 1 24 ? 41.975 30.024 33.550 1.00 15.31 21 GLU F C 1
ATOM 2533 O O . GLU F 1 24 ? 42.104 31.135 33.042 1.00 17.68 21 GLU F O 1
ATOM 2539 N N . SER F 1 25 ? 42.741 29.636 34.576 1.00 14.27 22 SER F N 1
ATOM 2540 C CA . SER F 1 25 ? 43.837 30.496 34.975 1.00 14.82 22 SER F CA 1
ATOM 2541 C C . SER F 1 25 ? 45.014 30.465 34.016 1.00 13.65 22 SER F C 1
ATOM 2542 O O . SER F 1 25 ? 45.840 31.393 34.080 1.00 15.03 22 SER F O 1
ATOM 2545 N N . LEU F 1 26 ? 45.069 29.484 33.085 1.00 14.39 23 LEU F N 1
ATOM 2546 C CA . LEU F 1 26 ? 46.108 29.437 32.068 1.00 12.68 23 LEU F CA 1
ATOM 2547 C C . LEU F 1 26 ? 45.547 30.124 30.833 1.00 13.09 23 LEU F C 1
ATOM 2548 O O . LEU F 1 26 ? 44.357 30.008 30.572 1.00 18.01 23 LEU F O 1
ATOM 2553 N N . THR F 1 27 ? 46.408 30.765 30.049 1.00 10.46 24 THR F N 1
ATOM 2554 C CA . THR F 1 27 ? 45.920 31.317 28.810 1.00 12.16 24 THR F CA 1
ATOM 2555 C C . THR F 1 27 ? 45.496 30.194 27.872 1.00 13.12 24 THR F C 1
ATOM 2556 O O . THR F 1 27 ? 45.912 29.052 28.066 1.00 13.73 24 THR F O 1
ATOM 2560 N N . PRO F 1 28 ? 44.631 30.490 26.875 1.00 13.47 25 PRO F N 1
ATOM 2561 C CA . PRO F 1 28 ? 44.317 29.472 25.860 1.00 13.30 25 PRO F CA 1
ATOM 2562 C C . PRO F 1 28 ? 45.563 28.903 25.195 1.00 13.21 25 PRO F C 1
ATOM 2563 O O . PRO F 1 28 ? 45.656 27.664 24.988 1.00 15.73 25 PRO F O 1
ATOM 2567 N N . GLU F 1 29 ? 46.560 29.742 24.897 1.00 16.66 26 GLU F N 1
ATOM 2568 C CA . GLU F 1 29 ? 47.781 29.225 24.295 1.00 13.20 26 GLU F CA 1
ATOM 2569 C C . GLU F 1 29 ? 48.522 28.271 25.226 1.00 13.61 26 GLU F C 1
ATOM 2570 O O . GLU F 1 29 ? 49.024 27.223 24.757 1.00 15.34 26 GLU F O 1
ATOM 2576 N N . GLN F 1 30 ? 48.528 28.545 26.544 1.00 12.23 27 GLN F N 1
ATOM 2577 C CA . GLN F 1 30 ? 49.169 27.636 27.490 1.00 12.79 27 GLN F CA 1
ATOM 2578 C C . GLN F 1 30 ? 48.462 26.288 27.527 1.00 13.71 27 GLN F C 1
ATOM 2579 O O . GLN F 1 30 ? 49.110 25.241 27.530 1.00 14.86 27 GLN F O 1
ATOM 2585 N N . ARG F 1 31 ? 47.141 26.287 27.610 1.00 12.42 28 ARG F N 1
ATOM 2586 C CA . ARG F 1 31 ? 46.414 25.036 27.600 1.00 10.79 28 ARG F CA 1
ATOM 2587 C C . ARG F 1 31 ? 46.671 24.282 26.301 1.00 15.85 28 ARG F C 1
ATOM 2588 O O . ARG F 1 31 ? 46.870 23.052 26.311 1.00 14.47 28 ARG F O 1
ATOM 2596 N N . LEU F 1 32 ? 46.633 24.990 25.159 1.00 14.08 29 LEU F N 1
ATOM 2597 C CA . LEU F 1 32 ? 46.850 24.290 23.897 1.00 13.55 29 LEU F CA 1
ATOM 2598 C C . LEU F 1 32 ? 48.227 23.669 23.845 1.00 15.61 29 LEU F C 1
ATOM 2599 O O . LEU F 1 32 ? 48.363 22.515 23.361 1.00 15.71 29 LEU F O 1
ATOM 2604 N N . GLU F 1 33 ? 49.263 24.391 24.323 1.00 13.34 30 GLU F N 1
ATOM 2605 C CA . GLU F 1 33 ? 50.598 23.808 24.325 1.00 11.86 30 GLU F CA 1
ATOM 2606 C C . GLU F 1 33 ? 50.702 22.615 25.285 1.00 13.39 30 GLU F C 1
ATOM 2607 O O . GLU F 1 33 ? 51.419 21.656 24.982 1.00 15.17 30 GLU F O 1
ATOM 2613 N N . LEU F 1 34 ? 50.022 22.649 26.443 1.00 12.80 31 LEU F N 1
ATOM 2614 C CA . LEU F 1 34 ? 50.082 21.513 27.338 1.00 11.06 31 LEU F CA 1
ATOM 2615 C C . LEU F 1 34 ? 49.410 20.293 26.705 1.00 12.76 31 LEU F C 1
ATOM 2616 O O . LEU F 1 34 ? 49.893 19.149 26.815 1.00 15.59 31 LEU F O 1
ATOM 2621 N N . ILE F 1 35 ? 48.283 20.508 26.056 1.00 12.42 32 ILE F N 1
ATOM 2622 C CA . ILE F 1 35 ? 47.615 19.401 25.372 1.00 13.31 32 ILE F CA 1
ATOM 2623 C C . ILE F 1 35 ? 48.477 18.868 24.249 1.00 12.73 32 ILE F C 1
ATOM 2624 O O . ILE F 1 35 ? 48.529 17.655 24.044 1.00 16.98 32 ILE F O 1
ATOM 2629 N N . LYS F 1 36 ? 49.122 19.748 23.465 1.00 13.86 33 LYS F N 1
ATOM 2630 C CA . LYS F 1 36 ? 50.009 19.261 22.409 1.00 14.52 33 LYS F CA 1
ATOM 2631 C C . LYS F 1 36 ? 51.135 18.400 22.996 1.00 14.39 33 LYS F C 1
ATOM 2632 O O . LYS F 1 36 ? 51.503 17.352 22.426 1.00 15.99 33 LYS F O 1
ATOM 2638 N N . ALA F 1 37 ? 51.730 18.832 24.117 1.00 13.51 34 ALA F N 1
ATOM 2639 C CA . ALA F 1 37 ? 52.793 18.032 24.706 1.00 15.26 34 ALA F CA 1
ATOM 2640 C C . ALA F 1 37 ? 52.273 16.648 25.133 1.00 15.25 34 ALA F C 1
ATOM 2641 O O . ALA F 1 37 ? 52.923 15.639 24.896 1.00 16.69 34 ALA F O 1
ATOM 2643 N N . HIS F 1 38 ? 51.065 16.564 25.685 1.00 13.46 35 HIS F N 1
ATOM 2644 C CA . HIS F 1 38 ? 50.514 15.259 26.028 1.00 13.40 35 HIS F CA 1
ATOM 2645 C C . HIS F 1 38 ? 50.267 14.393 24.777 1.00 15.43 35 HIS F C 1
ATOM 2646 O O . HIS F 1 38 ? 50.514 13.178 24.804 1.00 16.56 35 HIS F O 1
ATOM 2653 N N . LEU F 1 39 ? 49.753 15.002 23.684 1.00 12.85 36 LEU F N 1
ATOM 2654 C CA . LEU F 1 39 ? 49.512 14.242 22.451 1.00 13.88 36 LEU F CA 1
ATOM 2655 C C . LEU F 1 39 ? 50.817 13.739 21.881 1.00 14.09 36 LEU F C 1
ATOM 2656 O O . LEU F 1 39 ? 50.917 12.581 21.448 1.00 15.48 36 LEU F O 1
ATOM 2661 N N . LEU F 1 40 ? 51.858 14.598 21.900 1.00 16.53 37 LEU F N 1
ATOM 2662 C CA . LEU F 1 40 ? 53.145 14.123 21.387 1.00 14.81 37 LEU F CA 1
ATOM 2663 C C . LEU F 1 40 ? 53.726 13.004 22.239 1.00 21.91 37 LEU F C 1
ATOM 2664 O O . LEU F 1 40 ? 54.431 12.136 21.694 1.00 24.84 37 LEU F O 1
ATOM 2669 N N . ASN F 1 41 ? 53.505 13.030 23.565 1.00 20.21 38 ASN F N 1
ATOM 2670 C CA . ASN F 1 41 ? 53.969 11.940 24.428 1.00 21.65 38 ASN F CA 1
ATOM 2671 C C . ASN F 1 41 ? 53.244 10.629 24.142 1.00 20.33 38 ASN F C 1
ATOM 2672 O O . ASN F 1 41 ? 53.815 9.545 24.313 1.00 21.01 38 ASN F O 1
ATOM 2677 N N . ILE F 1 42 ? 51.992 10.696 23.665 1.00 18.39 39 ILE F N 1
ATOM 2678 C CA . ILE F 1 42 ? 51.325 9.466 23.233 1.00 20.37 39 ILE F CA 1
ATOM 2679 C C . ILE F 1 42 ? 51.991 8.923 21.979 1.00 23.07 39 ILE F C 1
ATOM 2680 O O . ILE F 1 42 ? 52.223 7.717 21.863 1.00 26.00 39 ILE F O 1
ATOM 2685 N N . LYS F 1 43 ? 52.293 9.825 21.012 1.00 20.86 40 LYS F N 1
ATOM 2686 C CA . LYS F 1 43 ? 52.813 9.398 19.714 1.00 20.93 40 LYS F CA 1
ATOM 2687 C C . LYS F 1 43 ? 54.219 8.845 19.822 1.00 28.48 40 LYS F C 1
ATOM 2688 O O . LYS F 1 43 ? 54.569 7.883 19.134 1.00 33.34 40 LYS F O 1
ATOM 2694 N N . THR F 1 44 ? 55.059 9.466 20.647 1.00 30.84 41 THR F N 1
ATOM 2695 C CA . THR F 1 44 ? 56.414 8.961 20.883 1.00 38.88 41 THR F CA 1
ATOM 2696 C C . THR F 1 44 ? 56.695 9.084 22.376 1.00 46.78 41 THR F C 1
ATOM 2697 O O . THR F 1 44 ? 57.157 10.126 22.855 1.00 44.55 41 THR F O 1
ATOM 2701 N N . PRO F 1 45 ? 56.392 8.044 23.157 1.00 59.29 42 PRO F N 1
ATOM 2702 C CA . PRO F 1 45 ? 56.555 8.234 24.610 1.00 67.87 42 PRO F CA 1
ATOM 2703 C C . PRO F 1 45 ? 58.006 8.186 25.099 1.00 74.87 42 PRO F C 1
ATOM 2704 O O . PRO F 1 45 ? 58.789 7.354 24.637 1.00 80.17 42 PRO F O 1
#

B-factor: mean 28.32, std 19.97, range [7.26, 128.2]

Secondary structure (DSSP, 8-state):
--EEEEEHHHHH---GGG-TTS-HHHHHHHHHHHHHHHHS--SS--TT---/----EEEEEHHHHH---GGG-TTS-HHHHHHHHHHHHHHHHSTT----GGG-/----EEEEEHHHHH---GGG-TTS-HHHHHHHHHHHHHHHHS-S------TT-/-EEEEEHHHHH--TGGG-TTS-HHHHHHHHHHHHHHHHS-SSTT--GGG-/--------HHHHH--TGGG-TTS-HHHHHHHHHHHHHHHTS--------S--/---------HHHHH--GGGG-TTS-HHHHHHHHHHHHHHHH--